Protein AF-A0A9D5NJB7-F1 (afdb_monomer)

pLDDT: mean 75.11, std 15.55, range [33.41, 96.19]

Nearest PDB structures (foldseek):
  1hl6-assembly2_D  TM=5.580E-01  e=8.648E-03  Drosophila melanogaster

Radius of gyration: 29.45 Å; Cα contacts (8 Å, |Δi|>4): 270; chains: 1; bounding box: 87×36×85 Å

Solvent-accessible surface area (backbone atoms only — not comparable to full-atom values): 13950 Å² total; per-residue (Å²): 122,65,67,64,52,55,52,50,55,48,52,54,50,54,51,51,53,50,51,52,50,52,50,52,53,57,71,69,19,54,32,32,41,38,37,40,34,27,58,68,62,58,85,87,42,92,65,42,39,54,78,18,36,38,39,37,44,38,51,55,58,39,87,84,62,60,52,58,49,37,35,50,56,75,40,79,58,69,89,88,48,72,64,59,55,51,50,52,53,46,54,50,59,78,41,41,69,59,51,51,50,53,29,70,67,66,42,73,75,54,60,77,72,49,80,61,91,76,41,64,43,34,40,42,37,39,34,55,60,90,47,74,45,56,36,67,22,55,35,82,90,38,32,66,60,44,49,54,58,51,49,51,54,50,48,54,52,52,56,59,61,67,53,48,76,64,52,53,52,49,52,50,50,44,48,68,71,66,46,80,74,71,61,59,69,59,52,41,52,52,49,36,48,54,44,25,75,74,70,75,43,81,73,72,71,49,80,98,82,53,47,70,66,60,40,44,53,33,46,50,52,24,66,73,70,71,44,97,44,52,68,57,64,73,44,77,78,72,72,89,81,81,85,133

Structure (mmCIF, N/CA/C/O backbone):
data_AF-A0A9D5NJB7-F1
#
_entry.id   AF-A0A9D5NJB7-F1
#
loop_
_atom_site.group_PDB
_atom_site.id
_atom_site.type_symbol
_atom_site.label_atom_id
_atom_site.label_alt_id
_atom_site.label_comp_id
_atom_site.label_asym_id
_atom_site.label_entity_id
_atom_site.label_seq_id
_atom_site.pdbx_PDB_ins_code
_atom_site.Cartn_x
_atom_site.Cartn_y
_atom_site.Cartn_z
_atom_site.occupancy
_atom_site.B_iso_or_equiv
_atom_site.auth_seq_id
_atom_site.auth_comp_id
_atom_site.auth_asym_id
_atom_site.auth_atom_id
_atom_site.pdbx_PDB_model_num
ATOM 1 N N . MET A 1 1 ? 42.913 -8.878 -8.814 1.00 54.06 1 MET A N 1
ATOM 2 C CA . MET A 1 1 ? 42.096 -10.021 -9.288 1.00 54.06 1 MET A CA 1
ATOM 3 C C . MET A 1 1 ? 41.341 -10.752 -8.169 1.00 54.06 1 MET A C 1
ATOM 5 O O . MET A 1 1 ? 40.260 -11.241 -8.449 1.00 54.06 1 MET A O 1
ATOM 9 N N . ASN A 1 2 ? 41.835 -10.807 -6.918 1.00 59.09 2 ASN A N 1
ATOM 10 C CA . ASN A 1 2 ? 41.098 -11.434 -5.800 1.00 59.09 2 ASN A CA 1
ATOM 11 C C . ASN A 1 2 ? 40.039 -10.527 -5.145 1.00 59.09 2 ASN A C 1
ATOM 13 O O . ASN A 1 2 ? 38.966 -11.007 -4.808 1.00 59.09 2 ASN A O 1
ATOM 17 N N . GLU A 1 3 ? 40.303 -9.230 -4.986 1.00 54.66 3 GLU A N 1
ATOM 18 C CA . GLU A 1 3 ? 39.381 -8.322 -4.276 1.00 54.66 3 GLU A CA 1
ATOM 19 C C . GLU A 1 3 ? 38.069 -8.085 -5.032 1.00 54.66 3 GLU A C 1
ATOM 21 O O . GLU A 1 3 ? 36.996 -8.070 -4.438 1.00 54.66 3 GLU A O 1
ATOM 26 N N . GLU A 1 4 ? 38.145 -7.976 -6.357 1.00 50.88 4 GLU A N 1
ATOM 27 C CA . GLU A 1 4 ? 36.987 -7.772 -7.231 1.00 50.88 4 GLU A CA 1
ATOM 28 C C . GLU A 1 4 ? 36.062 -8.998 -7.241 1.00 50.88 4 GLU A C 1
ATOM 30 O O . GLU A 1 4 ? 34.842 -8.869 -7.195 1.00 50.88 4 GLU A O 1
ATOM 35 N N . LYS A 1 5 ? 36.650 -10.201 -7.195 1.00 57.06 5 LYS A N 1
ATOM 36 C CA . LYS A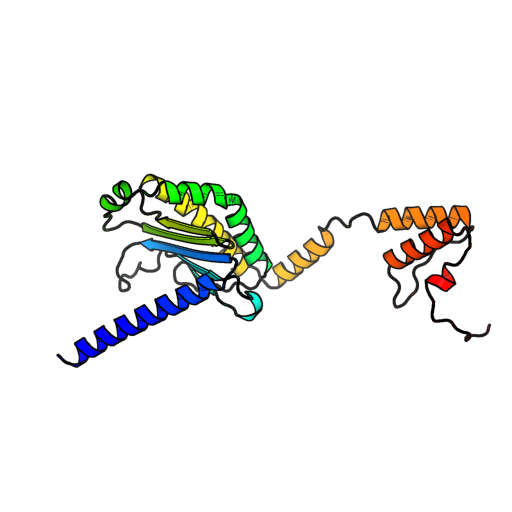 1 5 ? 35.919 -11.470 -7.137 1.00 57.06 5 LYS A CA 1
ATOM 37 C C . LYS A 1 5 ? 35.220 -11.666 -5.787 1.00 57.06 5 LYS A C 1
ATOM 39 O O . LYS A 1 5 ? 34.036 -11.982 -5.757 1.00 57.06 5 LYS A O 1
ATOM 44 N N . VAL A 1 6 ? 35.914 -11.367 -4.684 1.00 62.62 6 VAL A N 1
ATOM 45 C CA . VAL A 1 6 ? 35.343 -11.379 -3.321 1.00 62.62 6 VAL A CA 1
ATOM 46 C C . VAL A 1 6 ? 34.207 -10.357 -3.181 1.00 62.62 6 VAL A C 1
ATOM 48 O O . VAL A 1 6 ? 33.210 -10.606 -2.504 1.00 62.62 6 VAL A O 1
ATOM 51 N N . TYR A 1 7 ? 34.328 -9.201 -3.833 1.00 59.66 7 TYR A N 1
ATOM 52 C CA . TYR A 1 7 ? 33.308 -8.158 -3.804 1.00 59.66 7 TYR A CA 1
ATOM 53 C C . TYR A 1 7 ? 32.045 -8.528 -4.605 1.00 59.66 7 TYR A C 1
ATOM 55 O O . TYR A 1 7 ? 30.934 -8.230 -4.160 1.00 59.66 7 TYR A O 1
ATOM 63 N N . ILE A 1 8 ? 32.196 -9.213 -5.746 1.00 64.75 8 ILE A N 1
ATOM 64 C CA . ILE A 1 8 ? 31.075 -9.751 -6.535 1.00 64.75 8 ILE A CA 1
ATOM 65 C C . ILE A 1 8 ? 30.337 -10.844 -5.749 1.00 64.75 8 ILE A C 1
ATOM 67 O O . ILE A 1 8 ? 29.123 -10.744 -5.583 1.00 64.75 8 ILE A O 1
ATOM 71 N N . GLU A 1 9 ? 31.061 -11.811 -5.177 1.00 71.12 9 GLU A N 1
ATOM 72 C CA . GLU A 1 9 ? 30.476 -12.898 -4.374 1.00 71.12 9 GLU A CA 1
ATOM 73 C C . GLU A 1 9 ? 29.708 -12.363 -3.152 1.00 71.12 9 GLU A C 1
ATOM 75 O O . GLU A 1 9 ? 28.625 -12.849 -2.820 1.00 71.12 9 GLU A O 1
ATOM 80 N N . LYS A 1 10 ? 30.215 -11.303 -2.508 1.00 71.88 10 LYS A N 1
ATOM 81 C CA . LYS A 1 10 ? 29.521 -10.645 -1.394 1.00 71.88 10 LYS A CA 1
ATOM 82 C C . LYS A 1 10 ? 28.222 -9.960 -1.829 1.00 71.88 10 LYS A C 1
ATOM 84 O O . LYS A 1 10 ? 27.214 -10.098 -1.141 1.00 71.88 10 LYS A O 1
ATOM 89 N N . ARG A 1 11 ? 28.219 -9.245 -2.962 1.00 65.06 11 ARG A N 1
ATOM 90 C CA . ARG A 1 11 ? 26.995 -8.621 -3.501 1.00 65.06 11 ARG A CA 1
ATOM 91 C C . ARG A 1 11 ? 25.935 -9.657 -3.858 1.00 65.06 11 ARG A C 1
ATOM 93 O O . ARG A 1 11 ? 24.765 -9.435 -3.563 1.00 65.06 11 ARG A O 1
ATOM 100 N N . GLU A 1 12 ? 26.333 -10.763 -4.481 1.00 68.12 12 GLU A N 1
ATOM 101 C CA . GLU A 1 12 ? 25.413 -11.856 -4.811 1.00 68.12 12 GLU A CA 1
ATOM 102 C C . GLU A 1 12 ? 24.829 -12.497 -3.550 1.00 68.12 12 GLU A C 1
ATOM 104 O O . GLU A 1 12 ? 23.619 -12.702 -3.470 1.00 68.12 12 GLU A O 1
ATOM 109 N N . TYR A 1 13 ? 25.655 -12.738 -2.529 1.00 72.44 13 TYR A N 1
ATOM 110 C CA . TYR A 1 13 ? 25.197 -13.260 -1.243 1.00 72.44 13 TYR A CA 1
ATOM 111 C C . TYR A 1 13 ? 24.202 -12.320 -0.545 1.00 72.44 13 TYR A C 1
ATOM 113 O O . TYR A 1 13 ? 23.138 -12.761 -0.105 1.00 72.44 13 TYR A O 1
ATOM 121 N N . ASP A 1 14 ? 24.516 -11.023 -0.465 1.00 73.00 14 ASP A N 1
ATOM 122 C CA . ASP A 1 14 ? 23.639 -10.025 0.156 1.00 73.00 14 ASP A CA 1
ATOM 123 C C . ASP A 1 14 ? 22.305 -9.903 -0.605 1.00 73.00 14 ASP A C 1
ATOM 125 O O . ASP A 1 14 ? 21.243 -9.807 0.014 1.00 73.00 14 ASP A O 1
ATOM 129 N N . PHE A 1 15 ? 22.342 -9.994 -1.938 1.00 69.88 15 PHE A N 1
ATOM 130 C CA . PHE A 1 15 ? 21.153 -10.007 -2.789 1.00 69.88 15 PHE A CA 1
ATOM 131 C C . PHE A 1 15 ? 20.269 -11.238 -2.547 1.00 69.88 15 PHE A C 1
ATOM 133 O O . PHE A 1 15 ? 19.060 -11.098 -2.357 1.00 69.88 15 PHE A O 1
ATOM 140 N N . LEU A 1 16 ? 20.856 -12.439 -2.501 1.00 67.44 16 LEU A N 1
ATOM 141 C CA . LEU A 1 16 ? 20.126 -13.680 -2.219 1.00 67.44 16 LEU A CA 1
ATOM 142 C C . LEU A 1 16 ? 19.502 -13.655 -0.821 1.00 67.44 16 LEU A C 1
ATOM 144 O O . LEU A 1 16 ? 18.328 -13.975 -0.653 1.00 67.44 16 LEU A O 1
ATOM 148 N N . LYS A 1 17 ? 20.251 -13.184 0.179 1.00 71.94 17 LYS A N 1
ATOM 149 C CA . LYS A 1 17 ? 19.757 -13.033 1.551 1.00 71.94 17 LYS A CA 1
ATOM 150 C C . LYS A 1 17 ? 18.594 -12.043 1.641 1.00 71.94 17 LYS A C 1
ATOM 152 O O . LYS A 1 17 ? 17.664 -12.250 2.422 1.00 71.94 17 LYS A O 1
ATOM 157 N N . GLN A 1 18 ? 18.638 -10.967 0.859 1.00 70.56 18 GLN A N 1
ATOM 158 C CA . GLN A 1 18 ? 17.545 -10.005 0.780 1.00 70.56 18 GLN A CA 1
ATOM 159 C C . GLN A 1 18 ? 16.303 -10.616 0.121 1.00 70.56 18 GLN A C 1
ATOM 161 O O . GLN A 1 18 ? 15.204 -10.437 0.646 1.00 70.56 18 GLN A O 1
ATOM 166 N N . GLN A 1 19 ? 16.466 -11.391 -0.957 1.00 70.44 19 GLN A N 1
ATOM 167 C CA . GLN A 1 19 ? 15.355 -12.126 -1.570 1.00 70.44 19 GLN A CA 1
ATOM 168 C C . GLN A 1 19 ? 14.717 -13.128 -0.609 1.00 70.44 19 GLN A C 1
ATOM 170 O O . GLN A 1 19 ? 13.491 -13.172 -0.511 1.00 70.44 19 GLN A O 1
ATOM 175 N N . ASP A 1 20 ? 15.526 -13.891 0.128 1.00 70.62 20 ASP A N 1
ATOM 176 C CA . ASP A 1 20 ? 15.027 -14.834 1.128 1.00 70.62 20 ASP A CA 1
ATOM 177 C C . ASP A 1 20 ? 14.206 -14.107 2.195 1.00 70.62 20 ASP A C 1
ATOM 179 O O . ASP A 1 20 ? 13.086 -14.512 2.509 1.00 70.62 20 ASP A O 1
ATOM 183 N N . ASN A 1 21 ? 14.721 -12.997 2.729 1.00 75.44 21 ASN A N 1
ATOM 184 C CA . ASN A 1 21 ? 14.017 -12.216 3.743 1.00 75.44 21 ASN A CA 1
ATOM 185 C C . ASN A 1 21 ? 12.685 -11.662 3.212 1.00 75.44 21 ASN A C 1
ATOM 187 O O . ASN A 1 21 ? 11.647 -11.811 3.857 1.00 75.44 21 ASN A O 1
ATOM 191 N N . ASP A 1 22 ? 12.687 -11.102 2.004 1.00 72.31 22 ASP A N 1
ATOM 192 C CA . ASP A 1 22 ? 11.477 -10.616 1.342 1.00 72.31 22 ASP A CA 1
ATOM 193 C C . ASP A 1 22 ? 10.459 -11.739 1.116 1.00 72.31 22 ASP A C 1
ATOM 195 O O . ASP A 1 22 ? 9.264 -11.544 1.349 1.00 72.31 22 ASP A O 1
ATOM 199 N N . PHE A 1 23 ? 10.918 -12.931 0.728 1.00 74.00 23 PHE A N 1
ATOM 200 C CA . PHE A 1 23 ? 10.075 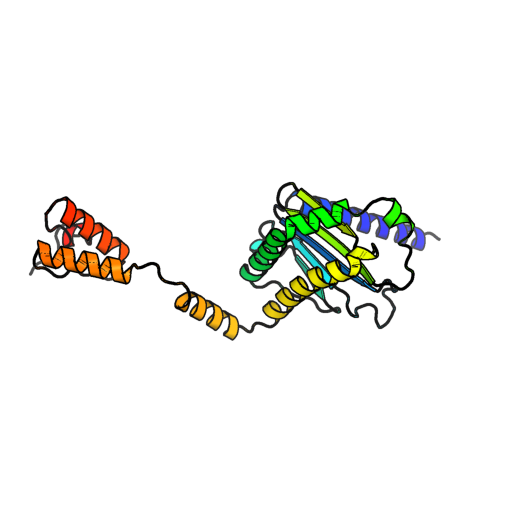-14.113 0.586 1.00 74.00 23 PHE A CA 1
ATOM 201 C C . PHE A 1 23 ? 9.456 -14.529 1.925 1.00 74.00 23 PHE A C 1
ATOM 203 O O . PHE A 1 23 ? 8.249 -14.777 1.995 1.00 74.00 23 PHE A O 1
ATOM 210 N N . TYR A 1 24 ? 10.235 -14.557 3.010 1.00 77.12 24 TYR A N 1
ATOM 211 C CA . TYR A 1 24 ? 9.724 -14.865 4.349 1.00 77.12 24 TYR A CA 1
ATOM 212 C C . TYR A 1 24 ? 8.702 -13.833 4.832 1.00 77.12 24 TYR A C 1
ATOM 214 O O . TYR A 1 24 ? 7.645 -14.219 5.345 1.00 77.12 24 TYR A O 1
ATOM 222 N N . LYS A 1 25 ? 8.972 -12.536 4.642 1.00 79.00 25 LYS A N 1
ATOM 223 C CA . LYS A 1 25 ? 8.039 -11.451 4.982 1.00 79.00 25 LYS A CA 1
ATOM 224 C C . LYS A 1 25 ? 6.740 -11.582 4.198 1.00 79.00 25 LYS A C 1
ATOM 226 O O . LYS A 1 25 ? 5.659 -11.589 4.789 1.00 79.00 25 LYS A O 1
ATOM 231 N N . LEU A 1 26 ? 6.844 -11.786 2.884 1.00 79.69 26 LEU A N 1
ATOM 232 C CA . LEU A 1 26 ? 5.690 -11.979 2.017 1.00 79.69 26 LEU A CA 1
ATOM 233 C C . LEU A 1 26 ? 4.900 -13.224 2.425 1.00 79.69 26 LEU A C 1
ATOM 235 O O . LEU A 1 26 ? 3.679 -13.171 2.480 1.00 79.69 26 LEU A O 1
ATOM 239 N N . LYS A 1 27 ? 5.556 -14.336 2.775 1.00 80.31 27 LYS A N 1
ATOM 240 C CA . LYS A 1 27 ? 4.891 -15.577 3.202 1.00 80.31 27 LYS A CA 1
ATOM 241 C C . LYS A 1 27 ? 4.078 -15.394 4.486 1.00 80.31 27 LYS A C 1
ATOM 243 O O . LYS A 1 27 ? 2.977 -15.933 4.563 1.00 80.31 27 LYS A O 1
ATOM 248 N N . ARG A 1 28 ? 4.585 -14.629 5.454 1.00 81.25 28 ARG A N 1
ATOM 249 C CA . ARG A 1 28 ? 3.947 -14.427 6.769 1.00 81.25 28 ARG A CA 1
ATOM 250 C C . ARG A 1 28 ? 2.855 -13.363 6.786 1.00 81.25 28 ARG A C 1
ATOM 252 O O . ARG A 1 28 ? 1.981 -13.434 7.640 1.00 81.25 28 ARG A O 1
ATOM 259 N N . ALA A 1 29 ? 2.918 -12.375 5.899 1.00 83.88 29 ALA A N 1
ATOM 260 C CA . ALA A 1 29 ? 1.941 -11.295 5.880 1.00 83.88 29 ALA A CA 1
ATOM 261 C C . ALA A 1 29 ? 0.598 -11.760 5.290 1.00 83.88 29 ALA A C 1
ATOM 263 O O . ALA A 1 29 ? 0.578 -12.396 4.236 1.00 83.88 29 ALA A O 1
ATOM 264 N N . ASP A 1 30 ? -0.517 -11.403 5.928 1.00 85.44 30 ASP A N 1
ATOM 265 C CA . ASP A 1 30 ? -1.864 -11.596 5.363 1.00 85.44 30 ASP A CA 1
ATOM 266 C C . ASP A 1 30 ? -2.185 -10.554 4.288 1.00 85.44 30 ASP A C 1
ATOM 268 O O . ASP A 1 30 ? -3.014 -10.773 3.410 1.00 85.44 30 ASP A O 1
ATOM 272 N N . PHE A 1 31 ? -1.520 -9.407 4.342 1.00 89.75 31 PHE A N 1
ATOM 273 C CA . PHE A 1 31 ? -1.569 -8.378 3.325 1.00 89.75 31 PHE A CA 1
ATOM 274 C C . PHE A 1 31 ? -0.168 -7.807 3.119 1.00 89.75 31 PHE A C 1
ATOM 276 O O . PHE A 1 31 ? 0.535 -7.498 4.080 1.00 89.75 31 PHE A O 1
ATOM 283 N N . ALA A 1 32 ? 0.243 -7.649 1.869 1.00 91.94 32 ALA A N 1
ATOM 284 C CA . ALA A 1 32 ? 1.481 -6.962 1.540 1.00 91.94 32 ALA A CA 1
ATOM 285 C C . ALA A 1 32 ? 1.315 -6.175 0.250 1.00 91.94 32 ALA A C 1
ATOM 287 O O . ALA A 1 32 ? 0.600 -6.599 -0.658 1.00 91.94 32 ALA A O 1
ATOM 288 N N . ILE A 1 33 ? 2.017 -5.058 0.159 1.00 93.50 33 ILE A 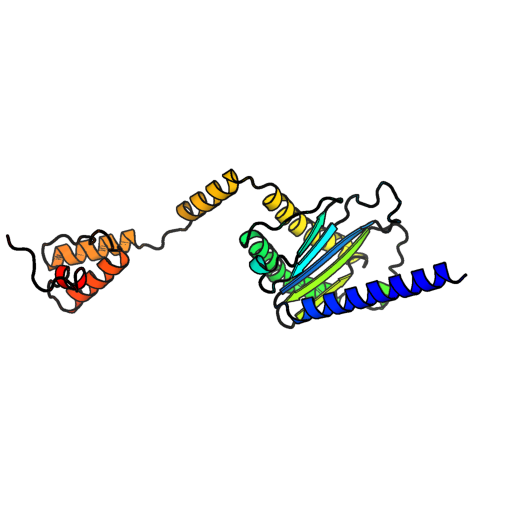N 1
ATOM 289 C CA . ILE A 1 33 ? 2.120 -4.283 -1.066 1.00 93.50 33 ILE A CA 1
ATOM 290 C C . ILE A 1 33 ? 3.573 -3.883 -1.278 1.00 93.50 33 ILE A C 1
ATOM 292 O O . ILE A 1 33 ? 4.227 -3.364 -0.376 1.00 93.50 33 ILE A O 1
ATOM 296 N N . LYS A 1 34 ? 4.076 -4.152 -2.480 1.00 94.56 34 LYS A N 1
ATOM 297 C CA . LYS A 1 34 ? 5.370 -3.685 -2.965 1.00 94.56 34 LYS A CA 1
ATOM 298 C C . LYS A 1 34 ? 5.129 -2.952 -4.275 1.00 94.56 34 LYS A C 1
ATOM 300 O O . LYS A 1 34 ? 4.641 -3.538 -5.237 1.00 94.56 34 LYS A O 1
ATOM 305 N N . ILE A 1 35 ? 5.445 -1.669 -4.304 1.00 95.69 35 ILE A N 1
ATOM 306 C CA . ILE A 1 35 ? 5.350 -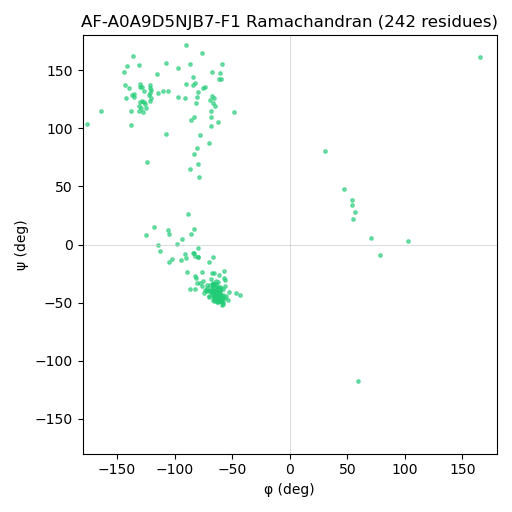0.814 -5.480 1.00 95.69 35 ILE A CA 1
ATOM 307 C C . ILE A 1 35 ? 6.726 -0.246 -5.761 1.00 95.69 35 ILE A C 1
ATOM 309 O O . ILE A 1 35 ? 7.402 0.277 -4.874 1.00 95.69 35 ILE A O 1
ATOM 313 N N . TYR A 1 36 ? 7.093 -0.284 -7.028 1.00 93.94 36 TYR A N 1
ATOM 314 C CA . TYR A 1 36 ? 8.226 0.440 -7.553 1.00 93.94 36 TYR A CA 1
ATOM 315 C C . TYR A 1 36 ? 7.805 1.211 -8.801 1.00 93.94 36 TYR A C 1
ATOM 317 O O . TYR A 1 36 ? 7.119 0.679 -9.674 1.00 93.94 36 TYR A O 1
ATOM 325 N N . SER A 1 37 ? 8.229 2.464 -8.889 1.00 92.69 37 SER A N 1
ATOM 326 C CA . SER A 1 37 ? 8.057 3.314 -10.060 1.00 92.69 37 SER A CA 1
ATOM 327 C C . SER A 1 37 ? 9.294 4.186 -10.226 1.00 92.69 37 SER A C 1
ATOM 329 O O . SER A 1 37 ? 9.799 4.711 -9.239 1.00 92.69 37 SER A O 1
ATOM 331 N N . GLY A 1 38 ? 9.805 4.362 -11.439 1.00 90.06 38 GLY A N 1
ATOM 332 C CA . GLY A 1 38 ? 10.914 5.290 -11.668 1.00 90.06 38 GLY A CA 1
ATOM 333 C C . GLY A 1 38 ? 11.604 5.107 -13.010 1.00 90.06 38 GLY A C 1
ATOM 334 O O . GLY A 1 38 ? 11.485 4.064 -13.652 1.00 90.06 38 GLY A O 1
ATOM 335 N N . ALA A 1 39 ? 12.340 6.131 -13.436 1.00 85.94 39 ALA A N 1
ATOM 336 C CA . ALA A 1 39 ? 13.131 6.075 -14.661 1.00 85.94 39 ALA A CA 1
ATOM 337 C C . ALA A 1 39 ? 14.206 4.974 -14.590 1.00 85.94 39 ALA A C 1
ATOM 339 O O . ALA A 1 39 ? 14.832 4.754 -13.548 1.00 85.94 39 ALA A O 1
ATOM 340 N N . VAL A 1 40 ? 14.448 4.284 -15.703 1.00 82.88 40 VAL A N 1
ATOM 341 C CA . VAL A 1 40 ? 15.533 3.298 -15.815 1.00 82.88 40 VAL A CA 1
ATOM 342 C C . VAL A 1 40 ? 16.839 4.031 -16.135 1.00 82.88 40 VAL A C 1
ATOM 344 O O . VAL A 1 40 ? 17.271 4.091 -17.280 1.00 82.88 40 VAL A O 1
ATOM 347 N N . ILE A 1 41 ? 17.439 4.647 -15.116 1.00 83.25 41 ILE A N 1
ATOM 348 C CA . ILE A 1 41 ? 18.708 5.385 -15.211 1.00 83.25 41 ILE A CA 1
ATOM 349 C C . ILE A 1 41 ? 19.675 4.953 -14.098 1.00 83.25 41 ILE A C 1
ATOM 351 O O . ILE A 1 41 ? 19.215 4.493 -13.048 1.00 83.25 41 ILE A O 1
ATOM 355 N N . PRO A 1 42 ? 21.003 5.084 -14.291 1.00 81.88 42 PRO A N 1
ATOM 356 C CA . PRO A 1 42 ? 21.987 4.673 -13.293 1.00 81.88 42 PRO A CA 1
ATOM 357 C C . PRO A 1 42 ? 21.838 5.425 -11.956 1.00 81.88 42 P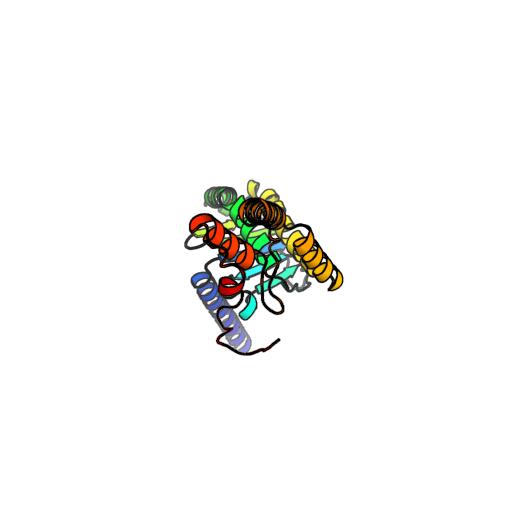RO A C 1
ATOM 359 O O . PRO A 1 42 ? 21.540 6.622 -11.976 1.00 81.88 42 PRO A O 1
ATOM 362 N N . PRO A 1 43 ? 22.139 4.790 -10.803 1.00 83.25 43 PRO A N 1
ATOM 363 C CA . PRO A 1 43 ? 22.110 5.434 -9.480 1.00 83.25 43 PRO A CA 1
ATOM 364 C C . PRO A 1 43 ? 22.996 6.675 -9.342 1.00 83.25 43 PRO A C 1
ATOM 366 O O . PRO A 1 43 ? 22.766 7.511 -8.477 1.00 83.25 43 PRO A O 1
ATOM 369 N N . THR A 1 44 ? 24.018 6.794 -10.189 1.00 86.81 44 THR A N 1
ATOM 370 C CA . THR A 1 44 ? 24.936 7.937 -10.228 1.00 86.81 44 THR A CA 1
ATOM 371 C C . THR A 1 44 ? 24.367 9.148 -10.969 1.00 86.81 44 THR A C 1
ATOM 373 O O . THR A 1 44 ? 24.960 10.224 -10.914 1.00 86.81 44 THR A O 1
ATOM 376 N N . HIS A 1 45 ? 23.245 9.003 -11.680 1.00 85.69 45 HIS A N 1
ATOM 377 C CA . HIS A 1 45 ? 22.651 10.091 -12.447 1.00 85.69 45 HIS A CA 1
ATOM 378 C C . HIS A 1 45 ? 21.987 11.123 -11.507 1.00 85.69 45 HIS A C 1
ATOM 380 O O . HIS A 1 45 ? 21.233 10.719 -10.621 1.00 85.69 45 HIS A O 1
ATOM 386 N N . PRO A 1 46 ? 22.168 12.448 -11.700 1.00 86.75 46 PRO A N 1
ATOM 387 C CA . PRO A 1 46 ? 21.607 13.473 -10.805 1.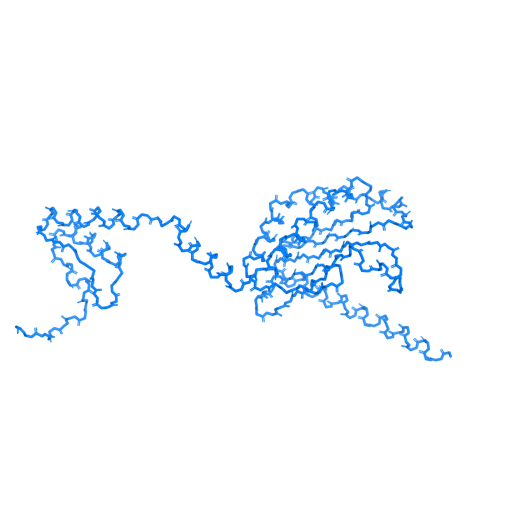00 86.75 46 PRO A CA 1
ATOM 388 C C . PRO A 1 46 ? 20.085 13.387 -10.632 1.00 86.75 46 PRO A C 1
ATOM 390 O O . PRO A 1 46 ? 19.554 13.614 -9.551 1.00 86.75 46 PRO A O 1
ATOM 393 N N . SER A 1 47 ? 19.381 13.010 -11.698 1.00 85.56 47 SER A N 1
ATOM 394 C CA . SER A 1 47 ? 17.924 12.828 -11.707 1.00 85.56 47 SER A CA 1
ATOM 395 C C . SER A 1 47 ? 17.467 11.441 -11.247 1.00 85.56 47 SER A C 1
ATOM 397 O O . SER A 1 47 ? 16.297 11.120 -11.422 1.00 85.56 47 SER A O 1
ATOM 399 N N . TYR A 1 48 ? 18.352 10.592 -10.709 1.00 84.44 48 TYR A N 1
ATOM 400 C CA . TYR A 1 48 ? 18.022 9.204 -10.357 1.00 84.44 48 TYR A CA 1
ATOM 401 C C . TYR A 1 48 ? 16.790 9.096 -9.456 1.00 84.44 48 TYR A C 1
ATOM 403 O O . TYR A 1 48 ? 15.953 8.218 -9.669 1.00 84.44 48 TYR A O 1
ATOM 411 N N . ASN A 1 49 ? 16.668 9.999 -8.482 1.00 85.00 49 ASN A N 1
ATOM 412 C CA . ASN A 1 49 ? 15.566 10.012 -7.523 1.00 85.00 49 ASN A CA 1
ATOM 413 C C . ASN A 1 49 ? 14.310 10.730 -8.032 1.00 85.00 49 ASN A C 1
ATOM 415 O O . ASN A 1 49 ? 13.289 10.666 -7.358 1.00 85.00 49 ASN A O 1
ATOM 419 N N . ASN A 1 50 ? 14.355 11.395 -9.188 1.00 84.44 50 ASN A N 1
ATOM 420 C CA . ASN A 1 50 ? 13.216 12.158 -9.692 1.00 84.44 50 ASN A CA 1
ATOM 421 C C . ASN A 1 50 ? 12.070 11.214 -10.069 1.00 84.44 50 ASN A C 1
ATOM 423 O O . ASN A 1 50 ? 12.278 10.250 -10.810 1.00 84.44 50 ASN A O 1
ATOM 427 N N . ASP A 1 51 ? 10.875 11.496 -9.545 1.00 83.31 51 ASP A N 1
ATOM 428 C CA . ASP A 1 51 ? 9.649 10.717 -9.757 1.00 83.31 51 ASP A CA 1
ATOM 429 C C . ASP A 1 51 ? 9.787 9.230 -9.396 1.00 83.31 51 ASP A C 1
ATOM 431 O O . ASP A 1 51 ? 9.037 8.374 -9.887 1.00 83.31 51 ASP A O 1
ATOM 435 N N . ARG A 1 52 ? 10.771 8.905 -8.546 1.00 91.00 52 ARG A N 1
ATOM 436 C CA . ARG A 1 52 ? 11.048 7.543 -8.105 1.00 91.00 52 ARG A CA 1
ATOM 437 C C . ARG A 1 52 ? 10.261 7.247 -6.840 1.00 91.00 52 ARG A C 1
ATOM 439 O O . ARG A 1 52 ? 10.374 7.938 -5.832 1.00 91.00 52 ARG A O 1
ATOM 446 N N . ILE A 1 53 ? 9.503 6.165 -6.888 1.00 94.00 53 ILE A N 1
ATOM 447 C CA . ILE A 1 53 ? 8.656 5.683 -5.807 1.00 94.00 53 ILE A CA 1
ATOM 448 C C . ILE A 1 53 ? 9.090 4.260 -5.483 1.00 94.00 53 ILE A C 1
ATOM 450 O O . ILE A 1 53 ? 9.162 3.405 -6.365 1.00 94.00 53 ILE A O 1
ATOM 454 N N . LYS A 1 54 ? 9.349 4.001 -4.207 1.00 94.94 54 LYS A N 1
ATOM 455 C CA . LYS A 1 54 ? 9.523 2.671 -3.638 1.00 94.94 54 LYS A CA 1
ATOM 456 C C . LYS A 1 54 ? 8.651 2.587 -2.390 1.00 94.94 54 LYS A C 1
ATOM 458 O O . LYS A 1 54 ? 8.883 3.314 -1.434 1.00 94.94 54 LYS A O 1
ATOM 463 N N . ILE A 1 55 ? 7.640 1.728 -2.405 1.00 94.00 55 ILE A N 1
ATOM 464 C CA . ILE A 1 55 ? 6.730 1.508 -1.276 1.00 94.00 55 ILE A CA 1
ATOM 465 C C . ILE A 1 55 ? 6.719 0.015 -0.990 1.00 94.00 55 ILE A C 1
ATOM 467 O O . ILE A 1 55 ? 6.376 -0.774 -1.862 1.00 94.00 55 ILE A O 1
ATOM 471 N N . GLU A 1 56 ? 7.060 -0.376 0.225 1.00 92.50 56 GLU A N 1
ATOM 472 C CA . GLU A 1 56 ? 6.981 -1.750 0.708 1.00 92.50 56 GLU A CA 1
ATOM 473 C C . GLU A 1 56 ? 6.263 -1.715 2.054 1.00 92.50 56 GLU A C 1
ATOM 475 O O . GLU A 1 56 ? 6.714 -1.049 2.979 1.00 92.50 56 GLU A O 1
ATOM 480 N N . ILE A 1 57 ? 5.118 -2.382 2.160 1.00 89.62 57 ILE A N 1
ATOM 481 C CA . ILE A 1 57 ? 4.292 -2.409 3.370 1.00 89.62 57 ILE A CA 1
ATOM 482 C C . ILE A 1 57 ? 3.860 -3.853 3.604 1.00 89.62 57 ILE A C 1
ATOM 484 O O . ILE A 1 57 ? 3.262 -4.476 2.724 1.00 89.62 57 ILE A O 1
ATOM 488 N N . PHE A 1 58 ? 4.112 -4.368 4.806 1.00 86.31 58 PHE A N 1
ATOM 489 C CA . PHE A 1 58 ? 3.727 -5.718 5.212 1.00 86.31 58 PHE A CA 1
ATOM 490 C C . PHE A 1 58 ? 2.806 -5.657 6.435 1.00 86.31 58 PHE A C 1
ATOM 492 O O . PHE A 1 58 ? 3.078 -4.955 7.403 1.00 86.31 58 PHE A O 1
ATOM 499 N N . SER A 1 59 ? 1.697 -6.400 6.416 1.00 78.75 59 SER A N 1
ATOM 500 C CA . SER A 1 59 ? 0.667 -6.323 7.462 1.00 78.75 59 SER A CA 1
ATOM 501 C C . SER A 1 59 ? 0.980 -7.092 8.741 1.00 78.75 59 SER A C 1
ATOM 503 O O . SER A 1 59 ? 0.144 -7.105 9.644 1.00 78.75 59 SER A O 1
ATOM 505 N N . PHE A 1 60 ? 2.104 -7.806 8.809 1.00 68.31 60 PHE A N 1
ATOM 506 C CA . PHE A 1 60 ? 2.430 -8.631 9.968 1.00 68.31 60 PHE A CA 1
ATOM 507 C C . PHE A 1 60 ? 2.714 -7.717 11.165 1.00 68.31 60 PHE A C 1
ATOM 509 O O . PHE A 1 60 ? 3.767 -7.093 11.224 1.00 68.31 60 PHE A O 1
ATOM 516 N N . ASP A 1 61 ? 1.736 -7.594 12.068 1.00 58.41 61 ASP A N 1
ATOM 517 C CA . ASP A 1 61 ? 1.797 -6.745 13.266 1.00 58.41 61 ASP A CA 1
ATOM 518 C C . ASP A 1 61 ? 2.315 -5.319 12.947 1.00 58.41 61 ASP A C 1
ATOM 520 O O . ASP A 1 61 ? 3.213 -4.793 13.603 1.00 58.41 61 ASP A O 1
ATOM 524 N N . PHE A 1 62 ? 1.747 -4.706 11.896 1.00 60.31 62 PHE A N 1
ATOM 525 C CA . PHE A 1 62 ? 2.213 -3.467 11.248 1.00 60.31 62 PHE A CA 1
ATOM 526 C C . PHE A 1 62 ? 2.652 -2.353 12.222 1.00 60.31 62 PHE A C 1
ATOM 528 O O . PHE A 1 62 ? 3.711 -1.756 12.038 1.00 60.31 62 PHE A O 1
ATOM 535 N N . ILE A 1 63 ? 1.882 -2.114 13.293 1.00 54.28 63 ILE A N 1
ATOM 536 C CA . ILE A 1 63 ? 2.195 -1.097 14.315 1.00 54.28 63 ILE A CA 1
ATOM 537 C C . ILE A 1 63 ? 3.381 -1.514 15.196 1.00 54.28 63 ILE A C 1
ATOM 539 O O . ILE A 1 63 ? 4.191 -0.674 15.574 1.00 54.28 63 ILE A O 1
ATOM 543 N N . LYS A 1 64 ? 3.483 -2.796 15.557 1.00 57.53 64 LYS A N 1
ATOM 544 C CA . LYS A 1 64 ? 4.495 -3.280 16.507 1.00 57.53 64 LYS A CA 1
ATOM 545 C C . LYS A 1 64 ? 5.857 -3.485 15.867 1.00 57.53 64 LYS A C 1
ATOM 547 O O . LYS A 1 64 ? 6.865 -3.338 16.549 1.00 57.53 64 LYS A O 1
ATOM 552 N N . LEU A 1 65 ? 5.883 -3.874 14.595 1.00 61.00 65 LEU A N 1
ATOM 553 C CA . LEU A 1 65 ? 7.115 -4.291 13.932 1.00 61.00 65 LEU A CA 1
ATOM 554 C C . LEU A 1 65 ? 7.664 -3.241 12.968 1.00 61.00 65 LEU A C 1
ATOM 556 O O . LEU A 1 65 ? 8.829 -3.339 12.601 1.00 61.00 65 LEU A O 1
ATOM 560 N N . GLY A 1 66 ? 6.870 -2.228 12.590 1.00 65.69 66 GLY A N 1
ATOM 561 C CA . GLY A 1 66 ? 7.342 -1.146 11.720 1.00 65.69 66 GLY A CA 1
ATOM 562 C C . GLY A 1 66 ? 7.890 -1.655 10.384 1.00 65.69 66 GLY A C 1
ATOM 563 O O . GLY A 1 66 ? 8.779 -1.043 9.804 1.00 65.69 66 GLY A O 1
ATOM 564 N N . GLU A 1 67 ? 7.394 -2.803 9.917 1.00 75.38 67 GLU A N 1
ATOM 565 C CA . GLU A 1 67 ? 7.887 -3.501 8.729 1.00 75.38 67 GLU A CA 1
ATOM 566 C C . GLU A 1 67 ? 7.317 -2.851 7.462 1.00 75.38 67 GLU A C 1
ATOM 568 O O . GLU A 1 67 ? 6.460 -3.398 6.759 1.00 75.38 67 GLU A O 1
ATOM 573 N N . TYR A 1 68 ? 7.788 -1.637 7.192 1.00 85.00 68 TYR A N 1
ATOM 574 C CA . TYR A 1 68 ? 7.560 -0.906 5.959 1.00 85.00 68 TYR A CA 1
ATOM 575 C C . TYR A 1 68 ? 8.825 -0.151 5.534 1.00 85.00 68 TYR A C 1
ATOM 577 O O . TYR A 1 68 ? 9.666 0.217 6.349 1.00 85.00 68 TYR A O 1
ATOM 585 N N . SER A 1 69 ? 8.958 0.095 4.236 1.00 88.69 69 SER A N 1
ATOM 586 C CA . SER A 1 69 ? 9.993 0.948 3.657 1.00 88.69 69 SER A CA 1
ATOM 587 C C . SER A 1 69 ? 9.350 1.805 2.584 1.00 88.69 69 SER A C 1
ATOM 589 O O . SER A 1 69 ? 8.832 1.285 1.596 1.00 88.69 69 SER A O 1
ATOM 591 N N . ILE A 1 70 ? 9.327 3.120 2.795 1.00 91.06 70 ILE A N 1
ATOM 592 C CA . ILE A 1 70 ? 8.680 4.046 1.872 1.00 91.06 70 ILE A CA 1
ATOM 593 C C . ILE A 1 70 ? 9.639 5.169 1.525 1.00 91.06 70 ILE A C 1
ATOM 595 O O . ILE A 1 70 ? 10.023 5.962 2.381 1.00 91.06 70 ILE A O 1
ATOM 599 N N . GLN A 1 71 ? 9.976 5.247 0.245 1.00 93.12 71 GLN A N 1
ATOM 600 C CA . GLN A 1 71 ? 10.792 6.290 -0.338 1.00 93.12 71 GLN A CA 1
ATOM 601 C C . GLN A 1 71 ? 10.074 6.880 -1.549 1.00 93.12 71 GLN A C 1
ATOM 603 O O . GLN A 1 71 ? 9.723 6.169 -2.491 1.00 93.12 71 GLN A O 1
ATOM 608 N N . ILE A 1 72 ? 9.855 8.189 -1.534 1.00 92.44 72 ILE A N 1
ATOM 609 C CA . ILE A 1 72 ? 9.212 8.928 -2.620 1.00 92.44 72 ILE A CA 1
ATOM 610 C C . ILE A 1 72 ? 10.098 10.123 -2.940 1.00 92.44 72 ILE A C 1
ATOM 612 O O . ILE A 1 72 ? 10.401 10.930 -2.063 1.00 92.44 72 ILE A O 1
ATOM 616 N N . ASP A 1 73 ? 10.535 10.223 -4.190 1.00 89.75 73 ASP A N 1
ATOM 617 C CA . ASP A 1 73 ? 11.389 11.301 -4.689 1.00 89.75 73 ASP A CA 1
ATOM 618 C C . ASP A 1 73 ? 12.668 11.472 -3.841 1.00 89.75 73 ASP A C 1
ATOM 620 O O . ASP A 1 73 ? 13.109 12.574 -3.516 1.00 89.75 73 ASP A O 1
ATOM 624 N N . GLY A 1 74 ? 13.235 10.340 -3.406 1.00 86.25 74 GLY A N 1
ATOM 625 C CA . GLY A 1 74 ? 14.411 10.268 -2.533 1.00 86.25 74 GLY A CA 1
ATOM 626 C C . GLY A 1 74 ? 14.149 10.538 -1.045 1.00 86.25 74 GLY A C 1
ATOM 627 O O . GLY A 1 74 ? 15.041 10.289 -0.237 1.00 86.25 74 GLY A O 1
ATOM 628 N N . LYS A 1 75 ? 12.949 10.989 -0.658 1.00 89.75 75 LYS A N 1
ATOM 629 C CA . LYS A 1 75 ? 12.568 11.255 0.738 1.00 89.75 75 LYS A CA 1
ATOM 630 C C . LYS A 1 75 ? 11.959 10.021 1.390 1.00 89.75 75 LYS A C 1
ATOM 632 O O . LYS A 1 75 ? 11.133 9.347 0.779 1.00 89.75 75 LYS A O 1
ATOM 637 N N . GLU A 1 76 ? 12.331 9.758 2.636 1.00 90.75 76 GLU A N 1
ATOM 638 C CA . GLU A 1 76 ? 11.734 8.689 3.438 1.00 90.75 76 GLU A CA 1
ATOM 639 C C . GLU A 1 76 ? 10.424 9.147 4.084 1.00 90.75 76 GLU A C 1
ATOM 641 O O . GLU A 1 76 ? 10.317 10.269 4.584 1.00 90.75 76 GLU A O 1
ATOM 646 N N . TYR A 1 77 ? 9.430 8.260 4.086 1.00 87.12 77 TYR A N 1
ATOM 647 C CA . TYR A 1 77 ? 8.130 8.491 4.706 1.00 87.12 77 TYR A CA 1
ATOM 648 C C . TYR A 1 77 ? 7.846 7.427 5.760 1.00 87.12 77 TYR A C 1
ATOM 650 O O . TYR A 1 77 ? 8.040 6.234 5.536 1.00 87.12 77 TYR A O 1
ATOM 658 N N . ASN A 1 78 ? 7.318 7.878 6.897 1.00 81.62 78 ASN A N 1
ATOM 659 C CA . ASN A 1 78 ? 6.890 7.008 7.983 1.00 81.62 78 ASN A CA 1
ATOM 660 C C . ASN A 1 78 ? 5.369 6.933 8.028 1.00 81.62 78 ASN A C 1
ATOM 662 O O . ASN A 1 78 ? 4.701 7.968 8.024 1.00 81.62 78 ASN A O 1
ATOM 666 N N . ILE A 1 79 ? 4.822 5.722 8.132 1.00 75.50 79 ILE A N 1
ATOM 667 C CA . ILE A 1 79 ? 3.398 5.537 8.404 1.00 75.50 79 ILE A CA 1
ATOM 668 C C . ILE A 1 79 ? 3.194 5.649 9.912 1.00 75.50 79 ILE A C 1
ATOM 670 O O . ILE A 1 79 ? 3.609 4.781 10.679 1.00 75.50 79 ILE A O 1
ATOM 674 N N . LYS A 1 80 ? 2.555 6.741 10.332 1.00 70.62 80 LYS A N 1
ATOM 675 C CA . LYS A 1 80 ? 2.313 7.054 11.748 1.00 70.62 80 LYS A CA 1
ATOM 676 C C . LYS A 1 80 ? 0.947 6.580 12.238 1.00 70.62 80 LYS A C 1
ATOM 678 O O . LYS A 1 80 ? 0.703 6.570 13.440 1.00 70.62 80 LYS A O 1
ATOM 683 N N . SER A 1 81 ? 0.047 6.209 11.324 1.00 72.25 81 SER A N 1
ATOM 684 C CA . SER A 1 81 ? -1.338 5.888 11.652 1.00 72.25 81 SER A CA 1
ATOM 685 C C . SER A 1 81 ? -1.780 4.538 11.084 1.00 72.25 81 SER A C 1
ATOM 687 O O . SER A 1 81 ? -1.573 4.217 9.913 1.00 72.25 81 SER A O 1
ATOM 689 N N . GLN A 1 82 ? -2.479 3.756 11.912 1.00 78.00 82 GLN A N 1
ATOM 690 C CA . GLN A 1 82 ? -3.187 2.557 11.451 1.00 78.00 82 GLN A CA 1
ATOM 691 C C . GLN A 1 82 ? -4.280 2.911 10.426 1.00 78.00 82 GLN A C 1
ATOM 693 O O . GLN A 1 82 ? -4.616 2.096 9.570 1.00 78.00 82 GLN A O 1
ATOM 698 N N . ASN A 1 83 ? -4.814 4.138 10.487 1.00 83.12 83 ASN A N 1
ATOM 699 C CA . ASN A 1 83 ? -5.806 4.641 9.539 1.00 83.12 83 ASN A CA 1
ATOM 700 C C . ASN A 1 83 ? -5.250 4.689 8.110 1.00 83.12 83 ASN A C 1
ATOM 702 O O . ASN A 1 83 ? -5.920 4.193 7.209 1.00 83.12 83 ASN A O 1
ATOM 706 N N . LEU A 1 84 ? -4.034 5.213 7.894 1.00 86.19 84 LEU A N 1
ATOM 707 C CA . LEU A 1 84 ? -3.415 5.225 6.565 1.00 86.19 84 LEU A CA 1
ATOM 708 C C . LEU A 1 84 ? -3.256 3.804 6.019 1.00 86.19 84 LEU A C 1
ATOM 710 O O . LEU A 1 84 ? -3.655 3.532 4.889 1.00 86.19 84 LEU A O 1
ATOM 714 N N . PHE A 1 85 ? -2.729 2.885 6.829 1.00 86.44 85 PHE A N 1
ATOM 715 C CA . PHE A 1 85 ? -2.597 1.487 6.423 1.00 86.44 85 PHE A CA 1
ATOM 716 C C . PHE A 1 85 ? -3.953 0.874 6.037 1.00 86.44 85 PHE A C 1
ATOM 718 O O . PHE A 1 85 ? -4.070 0.239 4.989 1.00 86.44 85 PHE A O 1
ATOM 725 N N . ASN A 1 86 ? -4.993 1.100 6.844 1.00 86.62 86 ASN A N 1
ATOM 726 C CA . ASN A 1 86 ? -6.342 0.611 6.559 1.00 86.62 86 ASN A CA 1
ATOM 727 C C . ASN A 1 86 ? -6.917 1.227 5.273 1.00 86.62 86 ASN A C 1
ATOM 729 O O . ASN A 1 86 ? -7.561 0.516 4.505 1.00 86.62 86 ASN A O 1
ATOM 733 N N . ASN A 1 87 ? -6.657 2.511 5.013 1.00 90.12 87 ASN A N 1
ATOM 734 C CA . ASN A 1 87 ? -7.087 3.194 3.793 1.00 90.12 87 ASN A CA 1
ATOM 735 C C . ASN A 1 87 ? -6.392 2.623 2.553 1.00 90.12 87 ASN A C 1
ATOM 737 O O . ASN A 1 87 ? -7.069 2.314 1.577 1.00 90.12 87 ASN A O 1
ATOM 741 N N . ILE A 1 88 ? -5.074 2.397 2.612 1.00 92.12 88 ILE A N 1
ATOM 742 C CA . ILE A 1 88 ? -4.320 1.744 1.529 1.00 92.12 88 ILE A CA 1
ATOM 743 C C . ILE A 1 88 ? -4.858 0.329 1.297 1.00 92.12 88 ILE A C 1
ATOM 745 O O . ILE A 1 88 ? -5.124 -0.058 0.161 1.00 92.12 88 ILE A O 1
ATOM 749 N N . LYS A 1 89 ? -5.064 -0.446 2.368 1.00 91.00 89 LYS A N 1
ATOM 750 C CA . LYS A 1 89 ? -5.611 -1.804 2.273 1.00 91.00 89 LYS A CA 1
ATOM 751 C C . LYS A 1 89 ? -7.005 -1.810 1.643 1.00 91.00 89 LYS A C 1
ATOM 753 O O . LYS A 1 89 ? -7.274 -2.658 0.796 1.00 91.00 89 LYS A O 1
ATOM 758 N N . LYS A 1 90 ? -7.871 -0.872 2.035 1.00 92.81 90 LYS A N 1
ATOM 759 C CA . LYS A 1 90 ? -9.206 -0.706 1.455 1.00 92.81 90 LYS A CA 1
ATOM 760 C C . LYS A 1 90 ? -9.119 -0.345 -0.026 1.00 92.81 90 LYS A C 1
ATOM 762 O O . LYS A 1 90 ? -9.721 -1.038 -0.830 1.00 92.81 90 LYS A O 1
ATOM 767 N N . PHE A 1 91 ? -8.309 0.647 -0.390 1.00 95.44 91 PHE A N 1
ATOM 768 C CA . PHE A 1 91 ? -8.099 1.038 -1.785 1.00 95.44 91 PHE A CA 1
ATOM 769 C C . PHE A 1 91 ? -7.636 -0.140 -2.654 1.00 95.44 91 PHE A C 1
ATOM 771 O O . PHE A 1 91 ? -8.170 -0.363 -3.737 1.00 95.44 91 PHE A O 1
ATOM 778 N N . VAL A 1 92 ? -6.691 -0.946 -2.161 1.00 94.31 92 VAL A N 1
ATOM 779 C CA . VAL A 1 92 ? -6.255 -2.171 -2.848 1.00 94.31 92 VAL A CA 1
ATOM 780 C C . VAL A 1 92 ? -7.397 -3.178 -2.982 1.00 94.31 92 VAL A C 1
ATOM 782 O O . VAL A 1 92 ? -7.564 -3.763 -4.048 1.00 94.31 92 VAL A O 1
ATOM 785 N N . SER A 1 93 ? -8.176 -3.384 -1.918 1.00 92.56 93 SER A N 1
ATOM 786 C CA . SER A 1 93 ? -9.328 -4.291 -1.931 1.00 92.56 93 SER A CA 1
ATOM 787 C C . SER A 1 93 ? -10.382 -3.855 -2.951 1.00 92.56 93 SER A C 1
ATOM 789 O O . SER A 1 93 ? -10.871 -4.690 -3.706 1.00 92.56 93 SER A O 1
ATOM 791 N N . ASP A 1 94 ? -10.690 -2.560 -3.008 1.00 93.69 94 ASP A N 1
ATOM 792 C CA . ASP A 1 94 ? -11.674 -1.979 -3.926 1.00 93.69 94 ASP A CA 1
ATOM 793 C C . ASP A 1 94 ? -11.223 -2.101 -5.398 1.00 93.69 94 ASP A C 1
ATOM 795 O O . ASP A 1 94 ? -12.051 -2.156 -6.302 1.00 93.69 94 ASP A O 1
ATOM 799 N N . ASN A 1 95 ? -9.911 -2.214 -5.645 1.00 94.44 95 ASN A N 1
ATOM 800 C CA . ASN A 1 95 ? -9.316 -2.363 -6.979 1.00 94.44 95 ASN A CA 1
ATOM 801 C C . ASN A 1 95 ? -8.830 -3.792 -7.289 1.00 94.44 95 ASN A C 1
ATOM 803 O O . ASN A 1 95 ? -8.151 -4.016 -8.295 1.00 94.44 95 ASN A O 1
ATOM 807 N N . LEU A 1 96 ? -9.150 -4.779 -6.444 1.00 93.38 96 LEU A N 1
ATOM 808 C CA . LEU A 1 96 ? -8.556 -6.116 -6.531 1.00 93.38 96 LEU A CA 1
ATOM 809 C C . LEU A 1 96 ? -8.879 -6.820 -7.857 1.00 93.38 96 LEU A C 1
ATOM 811 O O . LEU A 1 96 ? -7.994 -7.408 -8.475 1.00 93.38 96 LEU A O 1
ATOM 815 N N . GLU A 1 97 ? -10.126 -6.736 -8.325 1.00 91.31 97 GLU A N 1
ATOM 816 C CA . GLU A 1 97 ? -10.550 -7.351 -9.591 1.00 91.31 97 GLU A CA 1
ATOM 817 C C . GLU A 1 97 ? -9.825 -6.751 -10.798 1.00 91.31 97 GLU A C 1
ATOM 819 O O . GLU A 1 97 ? -9.368 -7.480 -11.683 1.00 91.31 97 GLU A O 1
ATOM 824 N N . VAL A 1 98 ? -9.658 -5.427 -10.799 1.00 92.38 98 VAL A N 1
ATOM 825 C CA . VAL A 1 98 ? -8.945 -4.686 -11.843 1.00 92.38 98 VAL A CA 1
ATOM 826 C C . VAL A 1 98 ? -7.479 -5.122 -11.895 1.00 92.38 98 VAL A C 1
ATOM 828 O O . VAL A 1 98 ? -6.974 -5.470 -12.963 1.00 92.38 98 VAL A O 1
ATOM 831 N N . LEU A 1 99 ? -6.819 -5.209 -10.737 1.00 92.25 99 LEU A N 1
ATOM 832 C CA . LEU A 1 99 ? -5.433 -5.670 -10.613 1.00 92.25 99 LEU A CA 1
ATOM 833 C C . LEU A 1 99 ? -5.250 -7.119 -11.093 1.00 92.25 99 LEU A C 1
ATOM 835 O O . LEU A 1 99 ? -4.271 -7.428 -11.778 1.00 92.25 99 LEU A O 1
ATOM 839 N N . ILE A 1 100 ? -6.195 -8.011 -10.777 1.00 90.94 100 ILE A N 1
ATOM 840 C CA . ILE A 1 100 ? -6.208 -9.388 -11.297 1.00 90.94 100 ILE A CA 1
ATOM 841 C C . ILE A 1 100 ? -6.337 -9.373 -12.825 1.00 90.94 100 ILE A C 1
ATOM 843 O O . ILE A 1 100 ? -5.633 -10.121 -13.507 1.00 90.94 100 ILE A O 1
ATOM 847 N N . GLY A 1 101 ? -7.217 -8.527 -13.365 1.00 90.38 101 GLY A N 1
ATOM 848 C CA . GLY A 1 101 ? -7.384 -8.335 -14.804 1.00 90.38 101 GLY A CA 1
ATOM 849 C C . GLY A 1 101 ? -6.084 -7.905 -15.480 1.00 90.38 101 GLY A C 1
ATOM 850 O O . GLY A 1 101 ? -5.653 -8.541 -16.444 1.00 90.38 101 GLY A O 1
ATOM 851 N N . TRP A 1 102 ? -5.407 -6.894 -14.930 1.00 90.81 102 TRP A N 1
ATOM 852 C CA . TRP A 1 102 ? -4.113 -6.423 -15.430 1.00 90.81 102 TRP A CA 1
ATOM 853 C C . TRP A 1 102 ? -3.043 -7.508 -15.377 1.00 90.81 102 TRP A C 1
ATOM 855 O O . TRP A 1 102 ? -2.319 -7.693 -16.350 1.00 90.81 102 TRP A O 1
ATOM 865 N N . SER A 1 103 ? -2.967 -8.261 -14.278 1.00 89.12 103 SER A N 1
ATOM 866 C CA . SER A 1 103 ? -2.001 -9.352 -14.125 1.00 89.12 103 SER A CA 1
ATOM 867 C C . SER A 1 103 ? -2.212 -10.455 -15.168 1.00 89.12 103 SER A C 1
ATOM 869 O O . SER A 1 103 ? -1.255 -10.921 -15.779 1.00 89.12 103 SER A O 1
ATOM 871 N N . LYS A 1 104 ? -3.467 -10.821 -15.462 1.00 87.25 104 LYS A N 1
ATOM 872 C CA . LYS A 1 104 ? -3.798 -11.807 -16.508 1.00 87.25 104 LYS A CA 1
ATOM 873 C C . LYS A 1 104 ? -3.501 -11.311 -17.924 1.00 87.25 104 LYS A C 1
ATOM 875 O O . LYS A 1 104 ? -3.205 -12.118 -18.799 1.00 87.25 104 LYS A O 1
ATOM 880 N N . HIS A 1 105 ? -3.588 -10.002 -18.155 1.00 81.75 105 HIS A N 1
ATOM 881 C CA . HIS A 1 105 ? -3.307 -9.391 -19.455 1.00 81.75 105 HIS A CA 1
ATOM 882 C C . HIS A 1 105 ? -1.809 -9.439 -19.830 1.00 81.75 105 HIS A C 1
ATOM 884 O O . HIS A 1 105 ? -1.435 -9.262 -20.991 1.00 81.75 105 HIS A O 1
ATOM 890 N N . GLN A 1 106 ? -0.933 -9.722 -18.863 1.00 74.94 106 GLN A N 1
ATOM 891 C CA . GLN A 1 106 ? 0.514 -9.815 -19.055 1.00 74.94 106 GLN A CA 1
ATOM 892 C C . GLN A 1 106 ? 0.891 -11.178 -19.635 1.00 74.94 106 GLN A C 1
ATOM 894 O O . GLN A 1 106 ? 1.256 -12.109 -18.925 1.00 74.94 106 GLN A O 1
ATOM 899 N N . THR A 1 107 ? 0.788 -11.305 -20.955 1.00 64.19 107 THR A N 1
ATOM 900 C CA . THR A 1 107 ? 1.246 -12.492 -21.690 1.00 64.19 107 THR A CA 1
ATOM 901 C C . THR A 1 107 ? 2.730 -12.374 -22.062 1.00 64.19 107 THR A C 1
ATOM 903 O O . THR A 1 107 ? 3.263 -11.274 -22.217 1.00 64.19 107 THR A O 1
ATOM 906 N N . ASN A 1 108 ? 3.414 -13.509 -22.256 1.00 55.56 108 ASN A N 1
ATOM 907 C CA . ASN A 1 108 ? 4.835 -13.538 -22.647 1.00 55.56 108 ASN A CA 1
ATOM 908 C C . ASN A 1 108 ? 5.126 -12.776 -23.957 1.00 55.56 108 ASN A C 1
ATOM 910 O O . ASN A 1 108 ? 6.215 -12.229 -24.114 1.00 55.56 108 ASN A O 1
ATOM 914 N N . SER A 1 109 ? 4.158 -12.688 -24.880 1.00 52.78 109 SER A N 1
ATOM 915 C CA . SER A 1 109 ? 4.280 -11.882 -26.105 1.00 52.78 109 SER A CA 1
ATOM 916 C C . SER A 1 109 ? 4.414 -10.387 -25.817 1.00 52.78 109 SER A C 1
ATOM 918 O O . SER A 1 109 ? 5.157 -9.700 -26.513 1.00 52.78 109 SER A O 1
ATOM 920 N N . ASN A 1 110 ? 3.753 -9.897 -24.766 1.00 55.25 110 ASN A N 1
ATOM 921 C CA . ASN A 1 110 ? 3.812 -8.494 -24.366 1.00 55.25 110 ASN A CA 1
ATOM 922 C C . ASN A 1 110 ? 5.148 -8.174 -23.682 1.00 55.25 110 ASN A C 1
ATOM 924 O O . ASN A 1 110 ? 5.652 -7.072 -23.824 1.00 55.25 110 ASN A O 1
ATOM 928 N N . LEU A 1 111 ? 5.759 -9.136 -22.983 1.00 56.69 111 LEU A N 1
ATOM 929 C CA . LEU A 1 111 ? 7.033 -8.942 -22.279 1.00 56.69 111 LEU A CA 1
ATOM 930 C C . LEU A 1 111 ? 8.251 -8.932 -23.218 1.00 56.69 111 LEU A C 1
ATOM 932 O O . LEU A 1 111 ? 9.172 -8.150 -22.997 1.00 56.69 111 LEU A O 1
ATOM 936 N N . ASN A 1 112 ? 8.245 -9.744 -24.282 1.00 52.31 112 ASN A N 1
ATOM 937 C CA . ASN A 1 112 ? 9.372 -9.845 -25.221 1.00 52.31 112 ASN A CA 1
ATOM 938 C C . ASN A 1 112 ? 9.602 -8.571 -26.055 1.00 52.31 112 ASN A C 1
ATOM 940 O O . ASN A 1 112 ? 10.725 -8.326 -26.486 1.00 52.31 112 ASN A O 1
ATOM 944 N N . ASN A 1 113 ? 8.564 -7.750 -26.251 1.00 50.88 113 ASN A N 1
ATOM 945 C CA . ASN A 1 113 ? 8.646 -6.482 -26.985 1.00 50.88 113 ASN A CA 1
ATOM 946 C C . ASN A 1 113 ? 8.791 -5.249 -26.067 1.00 50.88 113 ASN A C 1
ATOM 948 O O . ASN A 1 113 ? 8.889 -4.133 -26.567 1.00 50.88 113 ASN A O 1
ATOM 952 N N . ASN A 1 114 ? 8.844 -5.425 -24.740 1.00 53.78 114 ASN A N 1
ATOM 953 C CA . ASN A 1 114 ? 8.910 -4.327 -23.761 1.00 53.78 114 ASN A CA 1
ATOM 954 C C . ASN A 1 114 ? 10.340 -3.856 -23.439 1.00 53.78 114 ASN A C 1
ATOM 956 O O . ASN A 1 114 ? 10.604 -3.321 -22.358 1.00 53.78 114 ASN A O 1
ATOM 960 N N . GLY A 1 115 ? 11.281 -4.040 -24.366 1.00 49.56 115 GLY A N 1
ATOM 961 C CA . GLY A 1 115 ? 12.620 -3.473 -24.252 1.00 49.56 115 GLY A CA 1
ATOM 962 C C . GLY A 1 115 ? 12.571 -1.958 -24.428 1.00 49.56 115 GLY A C 1
ATOM 963 O O . GLY A 1 115 ? 12.718 -1.468 -25.541 1.00 49.56 115 GLY A O 1
ATOM 964 N N . TYR A 1 116 ? 12.345 -1.215 -23.346 1.00 52.66 116 TYR A N 1
ATOM 965 C CA . TYR A 1 116 ? 12.413 0.244 -23.367 1.00 52.66 116 TYR A CA 1
ATOM 966 C C . TYR A 1 116 ? 13.672 0.720 -22.638 1.00 52.66 116 TYR A C 1
ATOM 968 O O . TYR A 1 116 ? 13.679 0.887 -21.415 1.00 52.66 116 TYR A O 1
ATOM 976 N N . GLU A 1 117 ? 14.746 0.961 -23.392 1.00 46.12 117 GLU A N 1
ATOM 977 C CA . GLU A 1 117 ? 15.844 1.809 -22.924 1.00 46.12 117 GLU A CA 1
ATOM 978 C C . GLU A 1 117 ? 15.329 3.257 -22.842 1.00 46.12 117 GLU A C 1
ATOM 980 O O . GLU A 1 117 ? 14.928 3.847 -23.842 1.00 46.12 117 GLU A O 1
ATOM 985 N N . GLY A 1 118 ? 15.276 3.818 -21.628 1.00 54.81 118 GLY A N 1
ATOM 986 C CA . GLY A 1 118 ? 14.908 5.222 -21.378 1.00 54.81 118 GLY A CA 1
ATOM 987 C C . GLY A 1 118 ? 13.485 5.488 -20.861 1.00 54.81 118 GLY A C 1
ATOM 988 O O . GLY A 1 118 ? 13.122 6.646 -20.671 1.00 54.81 118 GLY A O 1
ATOM 989 N N . GLY A 1 119 ? 12.676 4.453 -20.605 1.00 72.00 119 GLY A N 1
ATOM 990 C CA . GLY A 1 119 ? 11.304 4.594 -20.093 1.00 72.00 119 GLY A CA 1
ATOM 991 C C . GLY A 1 119 ? 11.191 4.608 -18.559 1.00 72.00 119 GLY A C 1
ATOM 992 O O . GLY A 1 119 ? 12.144 4.314 -17.833 1.00 72.00 119 GLY A O 1
ATOM 993 N N . LYS A 1 120 ? 9.988 4.908 -18.046 1.00 81.69 120 LYS A N 1
ATOM 994 C CA . LYS A 1 120 ? 9.633 4.730 -16.624 1.00 81.69 120 LYS A CA 1
ATOM 995 C C . LYS A 1 120 ? 9.256 3.265 -16.378 1.00 81.69 120 LYS A C 1
ATOM 997 O O . LYS A 1 120 ? 8.349 2.741 -17.021 1.00 81.69 120 LYS A O 1
ATOM 1002 N N . SER A 1 121 ? 9.950 2.597 -15.464 1.00 85.75 121 SER A N 1
ATOM 1003 C CA . SER A 1 121 ? 9.615 1.247 -15.003 1.00 85.75 121 SER A CA 1
ATOM 1004 C C . SER A 1 121 ? 8.567 1.316 -13.896 1.00 85.75 121 SER A C 1
ATOM 1006 O O . SER A 1 121 ? 8.573 2.255 -13.100 1.00 85.75 121 SER A O 1
ATOM 1008 N N . ARG A 1 122 ? 7.652 0.342 -13.871 1.00 89.62 122 ARG A N 1
ATOM 1009 C CA . ARG A 1 122 ? 6.540 0.243 -12.919 1.00 89.62 122 ARG A CA 1
ATOM 1010 C C . ARG A 1 122 ? 6.331 -1.219 -12.556 1.00 89.62 122 ARG A C 1
ATOM 1012 O O . ARG A 1 122 ? 6.148 -2.051 -13.441 1.00 89.62 122 ARG A O 1
ATOM 1019 N N . SER A 1 123 ? 6.335 -1.525 -11.270 1.00 91.94 123 SER A N 1
ATOM 1020 C CA . SER A 1 123 ? 6.074 -2.864 -10.751 1.00 91.94 123 SER A CA 1
ATOM 1021 C C . SER A 1 123 ? 5.169 -2.758 -9.537 1.00 91.94 123 SER A C 1
ATOM 1023 O O . SER A 1 123 ? 5.443 -1.972 -8.629 1.00 91.94 123 SER A O 1
ATOM 1025 N N . ILE A 1 124 ? 4.087 -3.529 -9.536 1.00 94.38 124 ILE A N 1
ATOM 1026 C CA . ILE A 1 124 ? 3.142 -3.622 -8.426 1.00 94.38 124 ILE A CA 1
ATOM 1027 C C . ILE A 1 124 ? 3.026 -5.099 -8.061 1.00 94.38 124 ILE A C 1
ATOM 1029 O O . ILE A 1 124 ? 2.634 -5.924 -8.883 1.00 94.38 124 ILE A O 1
ATOM 1033 N N . GLN A 1 125 ? 3.347 -5.435 -6.819 1.00 94.94 125 GLN A N 1
ATOM 1034 C CA . GLN A 1 125 ? 3.115 -6.745 -6.232 1.00 94.94 125 GLN A CA 1
ATOM 1035 C C . GLN A 1 125 ? 2.207 -6.584 -5.020 1.00 94.94 125 GLN A C 1
ATOM 1037 O O . GLN A 1 125 ? 2.498 -5.811 -4.108 1.00 94.94 125 GLN A O 1
ATOM 1042 N N . ILE A 1 126 ? 1.108 -7.329 -5.006 1.00 94.25 126 ILE A N 1
ATOM 1043 C CA . ILE A 1 126 ? 0.119 -7.305 -3.932 1.00 94.25 126 ILE A CA 1
ATOM 1044 C C . ILE A 1 126 ? -0.105 -8.727 -3.443 1.00 94.25 126 ILE A C 1
ATOM 1046 O O . ILE A 1 126 ? -0.339 -9.639 -4.234 1.00 94.25 126 ILE A O 1
ATOM 1050 N N . LYS A 1 127 ? -0.075 -8.905 -2.125 1.00 92.12 127 LYS A N 1
ATOM 1051 C CA . LYS A 1 127 ? -0.563 -10.105 -1.454 1.00 92.12 127 LYS A CA 1
ATOM 1052 C C . LYS A 1 127 ? -1.833 -9.769 -0.687 1.00 92.12 127 LYS A C 1
ATOM 1054 O O . LYS A 1 127 ? -1.847 -8.806 0.077 1.00 92.12 127 LYS A O 1
ATOM 1059 N N . TYR A 1 128 ? -2.864 -10.589 -0.856 1.00 89.25 128 TYR A N 1
ATOM 1060 C CA . TYR A 1 128 ? -4.121 -10.493 -0.121 1.00 89.25 128 TYR A CA 1
ATOM 1061 C C . TYR A 1 128 ? -4.592 -11.897 0.285 1.00 89.25 128 TYR A C 1
ATOM 1063 O O . TYR A 1 128 ? -5.070 -12.681 -0.536 1.00 89.25 128 TYR A O 1
ATOM 1071 N N . GLY A 1 129 ? -4.411 -12.254 1.555 1.00 86.69 129 GLY A N 1
ATOM 1072 C CA . GLY A 1 129 ? -4.575 -13.619 2.047 1.00 86.69 129 GLY A CA 1
ATOM 1073 C C . GLY A 1 129 ? -3.621 -14.575 1.329 1.00 86.69 129 GLY A C 1
ATOM 1074 O O . GLY A 1 129 ? -2.404 -14.436 1.414 1.00 86.69 129 GLY A O 1
ATOM 1075 N N . GLN A 1 130 ? -4.169 -15.547 0.600 1.00 87.19 130 GLN A N 1
ATOM 1076 C CA . GLN A 1 130 ? -3.381 -16.497 -0.198 1.00 87.19 130 GLN A CA 1
ATOM 1077 C C . GLN A 1 130 ? -3.128 -16.022 -1.637 1.00 87.19 130 GLN A C 1
ATOM 1079 O O . GLN A 1 130 ? -2.305 -16.606 -2.339 1.00 87.19 130 GLN A O 1
ATOM 1084 N N . LEU A 1 131 ? -3.820 -14.972 -2.086 1.00 88.50 131 LEU A N 1
ATOM 1085 C CA . LEU A 1 131 ? -3.691 -14.448 -3.439 1.00 88.50 131 LEU A CA 1
ATOM 1086 C C . LEU A 1 131 ? -2.439 -13.572 -3.550 1.00 88.50 131 LEU A C 1
ATOM 1088 O O . LEU A 1 131 ? -2.241 -12.668 -2.738 1.00 88.50 131 LEU A O 1
ATOM 1092 N N . VAL A 1 132 ? -1.628 -13.812 -4.581 1.00 91.50 132 VAL A N 1
ATOM 1093 C CA . VAL A 1 132 ? -0.491 -12.961 -4.956 1.00 91.50 132 VAL A CA 1
ATOM 1094 C C . VAL A 1 132 ? -0.699 -12.476 -6.385 1.00 91.50 132 VAL A C 1
ATOM 1096 O O . VAL A 1 132 ? -0.853 -13.279 -7.302 1.00 91.50 132 VAL A O 1
ATOM 1099 N N . ILE A 1 133 ? -0.704 -11.160 -6.562 1.00 92.75 133 ILE A N 1
ATOM 1100 C CA . ILE A 1 133 ? -0.888 -10.475 -7.839 1.00 92.75 133 ILE A CA 1
ATOM 1101 C C . ILE A 1 133 ? 0.413 -9.755 -8.165 1.00 92.75 133 ILE A C 1
ATOM 1103 O O . ILE A 1 133 ? 0.938 -9.019 -7.332 1.00 92.75 133 ILE A O 1
ATOM 1107 N N . ASN A 1 134 ? 0.908 -9.945 -9.385 1.00 92.44 134 ASN A N 1
ATOM 1108 C CA . ASN A 1 134 ? 2.046 -9.204 -9.912 1.00 92.44 134 ASN A CA 1
ATOM 1109 C C . ASN A 1 134 ? 1.607 -8.476 -11.180 1.00 92.44 134 ASN A C 1
ATOM 1111 O O . ASN A 1 134 ? 1.010 -9.087 -12.067 1.00 92.44 134 ASN A O 1
ATOM 1115 N N . VAL A 1 135 ? 1.906 -7.184 -11.255 1.00 90.62 135 VAL A N 1
ATOM 1116 C CA . VAL A 1 135 ? 1.614 -6.333 -12.402 1.00 90.62 135 VAL A CA 1
ATOM 1117 C C . VAL A 1 135 ? 2.902 -5.627 -12.826 1.00 90.62 135 VAL A C 1
ATOM 1119 O O . VAL A 1 135 ? 3.426 -4.773 -12.112 1.00 90.62 135 VAL A O 1
ATOM 1122 N N . ASN A 1 136 ? 3.392 -5.963 -14.017 1.00 87.50 136 ASN A N 1
ATOM 1123 C CA . ASN A 1 136 ? 4.411 -5.205 -14.729 1.00 87.50 136 ASN A CA 1
ATOM 1124 C C . ASN A 1 136 ? 3.777 -4.077 -15.569 1.00 87.50 136 ASN A C 1
ATOM 1126 O O . ASN A 1 136 ? 3.180 -4.322 -16.618 1.00 87.50 136 ASN A O 1
ATOM 1130 N N . GLY A 1 137 ? 3.943 -2.831 -15.124 1.00 83.00 137 GLY A N 1
ATOM 1131 C CA . GLY A 1 137 ? 3.440 -1.638 -15.814 1.00 83.00 137 GLY A CA 1
ATOM 1132 C C . GLY A 1 137 ? 4.349 -1.126 -16.938 1.00 83.00 137 GLY A C 1
ATOM 1133 O O . GLY A 1 137 ? 4.190 0.010 -17.377 1.00 83.00 137 GLY A O 1
ATOM 1134 N N . GLN A 1 138 ? 5.332 -1.918 -17.380 1.00 79.12 138 GLN A N 1
ATOM 1135 C CA . GLN A 1 138 ? 6.071 -1.667 -18.625 1.00 79.12 138 GLN A CA 1
ATOM 1136 C C . GLN A 1 138 ? 5.322 -2.173 -19.865 1.00 79.12 138 GLN A C 1
ATOM 1138 O O . GLN A 1 138 ? 5.718 -1.845 -20.977 1.00 79.12 138 GLN A O 1
ATOM 1143 N N . VAL A 1 139 ? 4.240 -2.938 -19.689 1.00 77.94 139 VAL A N 1
ATOM 1144 C CA . VAL A 1 139 ? 3.323 -3.279 -20.784 1.00 77.94 139 VAL A CA 1
ATOM 1145 C C . VAL A 1 139 ? 2.625 -2.006 -21.264 1.00 77.94 139 VAL A C 1
ATOM 1147 O O . VAL A 1 139 ? 2.033 -1.299 -20.446 1.00 77.94 139 VAL A O 1
ATOM 1150 N N . SER A 1 140 ? 2.709 -1.728 -22.573 1.00 67.62 140 SER A N 1
ATOM 1151 C CA . SER A 1 140 ? 2.315 -0.455 -23.208 1.00 67.62 140 SER A CA 1
ATOM 1152 C C . SER A 1 140 ? 0.956 0.071 -22.754 1.00 67.62 140 SER A C 1
ATOM 1154 O O . SER A 1 140 ? 0.822 1.253 -22.448 1.00 67.62 140 SER A O 1
ATOM 1156 N N . ASP A 1 141 ? -0.022 -0.822 -22.626 1.00 78.06 141 ASP A N 1
ATOM 1157 C CA . ASP A 1 141 ? -1.421 -0.454 -22.400 1.00 78.06 141 ASP A CA 1
ATOM 1158 C C . ASP A 1 141 ? -1.773 -0.373 -20.902 1.00 78.06 141 ASP A C 1
ATOM 1160 O O . ASP A 1 141 ? -2.850 0.080 -20.526 1.00 78.06 141 ASP A O 1
ATOM 1164 N N . LEU A 1 142 ? -0.855 -0.801 -20.026 1.00 84.81 142 LEU A N 1
ATOM 1165 C CA . LEU A 1 142 ? -1.021 -0.776 -18.569 1.00 84.81 142 LEU A CA 1
ATOM 1166 C C . LEU A 1 142 ? -0.266 0.380 -17.905 1.00 84.81 142 LEU A C 1
ATOM 1168 O O . LEU A 1 142 ? -0.484 0.642 -16.723 1.00 84.81 142 LEU A O 1
ATOM 1172 N N . GLY A 1 143 ? 0.629 1.059 -18.627 1.00 85.06 143 GLY A N 1
ATOM 1173 C CA . GLY A 1 143 ? 1.531 2.059 -18.054 1.00 85.06 143 GLY A CA 1
ATOM 1174 C C . GLY A 1 143 ? 0.807 3.211 -17.353 1.00 85.06 143 GLY A C 1
ATOM 1175 O O . GLY A 1 143 ? 1.101 3.487 -16.190 1.00 85.06 143 GLY A O 1
ATOM 1176 N N . SER A 1 144 ? -0.157 3.844 -18.030 1.00 86.75 144 SER A N 1
ATOM 1177 C CA . SER A 1 144 ? -0.954 4.950 -17.473 1.00 86.75 144 SER A CA 1
ATOM 1178 C C . SER A 1 144 ? -1.824 4.501 -16.301 1.00 86.75 144 SER A C 1
ATOM 1180 O O . SER A 1 144 ? -1.845 5.157 -15.265 1.00 86.75 144 SER A O 1
ATOM 1182 N N . LEU A 1 145 ? -2.464 3.339 -16.427 1.00 90.31 145 LEU A N 1
ATOM 1183 C CA . LEU A 1 145 ? -3.295 2.753 -15.376 1.00 90.31 145 LEU A CA 1
ATOM 1184 C C . LEU A 1 145 ? -2.482 2.448 -14.108 1.00 90.31 145 LEU A C 1
ATOM 1186 O O . LEU A 1 145 ? -2.921 2.708 -12.988 1.00 90.31 145 LEU A O 1
ATOM 1190 N N . CYS A 1 146 ? -1.258 1.943 -14.279 1.00 90.94 146 CYS A N 1
ATOM 1191 C CA . CYS A 1 146 ? -0.332 1.749 -13.170 1.00 90.94 146 CYS A CA 1
ATOM 1192 C C . CYS A 1 146 ? 0.096 3.087 -12.556 1.00 90.94 146 CYS A C 1
ATOM 1194 O O . CYS A 1 146 ? 0.205 3.170 -11.337 1.00 90.94 146 CYS A O 1
ATOM 1196 N N . ASP A 1 147 ? 0.345 4.126 -13.361 1.00 90.50 147 ASP A N 1
ATOM 1197 C CA . ASP A 1 147 ? 0.677 5.455 -12.833 1.00 90.50 147 ASP A CA 1
ATOM 1198 C C . ASP A 1 147 ? -0.460 6.023 -11.976 1.00 90.50 147 ASP A C 1
ATOM 1200 O O . ASP A 1 147 ? -0.185 6.510 -10.882 1.00 90.50 147 ASP A O 1
ATOM 1204 N N . GLU A 1 148 ? -1.715 5.922 -12.416 1.00 93.19 148 GLU A N 1
ATOM 1205 C CA . GLU A 1 148 ? -2.885 6.367 -11.644 1.00 93.19 148 GLU A CA 1
ATOM 1206 C C . GLU A 1 148 ? -2.974 5.646 -10.294 1.00 93.19 148 GLU A C 1
ATOM 1208 O O . GLU A 1 148 ? -2.994 6.291 -9.245 1.00 93.19 148 GLU A O 1
ATOM 1213 N N . PHE A 1 149 ? -2.918 4.311 -10.304 1.00 94.88 149 PHE A N 1
ATOM 1214 C CA . PHE A 1 149 ? -2.965 3.505 -9.083 1.00 94.88 149 PHE A CA 1
ATOM 1215 C C . PHE A 1 149 ? -1.824 3.841 -8.106 1.00 94.88 149 PHE A C 1
ATOM 1217 O O . PHE A 1 149 ? -2.035 3.982 -6.900 1.00 94.88 149 PHE A O 1
ATOM 1224 N N . ILE A 1 150 ? -0.597 3.981 -8.619 1.00 95.19 150 ILE A N 1
ATOM 1225 C CA . ILE A 1 150 ? 0.588 4.300 -7.813 1.00 95.19 150 ILE A CA 1
ATOM 1226 C C . ILE A 1 150 ? 0.495 5.721 -7.244 1.00 95.19 150 ILE A C 1
ATOM 1228 O O . ILE A 1 150 ? 0.844 5.938 -6.081 1.00 95.19 150 ILE A O 1
ATOM 1232 N N . ASN A 1 151 ? 0.031 6.685 -8.041 1.00 94.06 151 ASN A N 1
ATOM 1233 C CA . ASN A 1 151 ? -0.099 8.079 -7.625 1.00 94.06 151 ASN A CA 1
ATOM 1234 C C . ASN A 1 151 ? -1.163 8.265 -6.541 1.00 94.06 151 ASN A C 1
ATOM 1236 O O . ASN A 1 151 ? -0.967 9.088 -5.645 1.00 94.06 151 ASN A O 1
ATOM 1240 N N . GLU A 1 152 ? -2.237 7.480 -6.569 1.00 96.19 152 GLU A N 1
ATOM 1241 C CA . GLU A 1 152 ? -3.268 7.515 -5.531 1.00 96.19 152 GLU A CA 1
ATOM 1242 C C . GLU A 1 152 ? -2.685 7.090 -4.172 1.00 96.19 152 GLU A C 1
ATOM 1244 O O . GLU A 1 152 ? -2.794 7.809 -3.176 1.00 96.19 152 GLU A O 1
ATOM 1249 N N . ILE A 1 153 ? -1.928 5.987 -4.145 1.00 95.19 153 ILE A N 1
ATOM 1250 C CA . ILE A 1 153 ? -1.243 5.517 -2.931 1.00 95.19 153 ILE A CA 1
ATOM 1251 C C . ILE A 1 153 ? -0.159 6.511 -2.486 1.00 95.19 153 ILE A C 1
ATOM 1253 O O . ILE A 1 153 ? -0.064 6.820 -1.295 1.00 95.19 153 ILE A O 1
ATOM 1257 N N . LYS A 1 154 ? 0.634 7.057 -3.422 1.00 94.38 154 LYS A N 1
ATOM 1258 C CA . LYS A 1 154 ? 1.612 8.129 -3.147 1.00 94.38 154 LYS A CA 1
ATOM 1259 C C . LYS A 1 154 ? 0.932 9.309 -2.452 1.00 94.38 154 LYS A C 1
ATOM 1261 O O . LYS A 1 154 ? 1.431 9.787 -1.435 1.00 94.38 154 LYS A O 1
ATOM 1266 N N . THR A 1 155 ? -0.208 9.754 -2.972 1.00 93.69 155 THR A N 1
ATOM 1267 C CA . THR A 1 155 ? -0.965 10.891 -2.435 1.00 93.69 155 THR A CA 1
ATOM 1268 C C . THR A 1 155 ? -1.482 10.602 -1.030 1.00 93.69 155 THR A C 1
ATOM 1270 O O . THR A 1 155 ? -1.302 11.433 -0.142 1.00 93.69 155 THR A O 1
ATOM 1273 N N . MET A 1 156 ? -2.031 9.406 -0.780 1.00 92.94 156 MET A N 1
ATOM 1274 C CA . MET A 1 156 ? -2.451 8.991 0.566 1.00 92.94 156 MET A CA 1
ATOM 1275 C C . MET A 1 156 ? -1.298 9.063 1.578 1.00 92.94 156 MET A C 1
ATOM 1277 O O . MET A 1 156 ? -1.471 9.602 2.671 1.00 92.94 156 MET A O 1
ATOM 1281 N N . ILE A 1 157 ? -0.115 8.560 1.206 1.00 91.19 157 ILE A N 1
ATOM 1282 C CA . ILE A 1 157 ? 1.074 8.549 2.070 1.00 91.19 157 ILE A CA 1
ATOM 1283 C C . ILE A 1 157 ? 1.579 9.968 2.345 1.00 91.19 157 ILE A C 1
ATOM 1285 O O . ILE A 1 157 ? 1.852 10.307 3.496 1.00 91.19 157 ILE A O 1
ATOM 1289 N N . ILE A 1 158 ? 1.710 10.802 1.309 1.00 90.00 158 ILE A N 1
ATOM 1290 C CA . ILE A 1 158 ? 2.192 12.182 1.458 1.00 90.00 158 ILE A CA 1
ATOM 1291 C C . ILE A 1 158 ? 1.228 12.988 2.330 1.00 90.00 158 ILE A C 1
ATOM 1293 O O . ILE A 1 158 ? 1.671 13.702 3.229 1.00 90.00 158 ILE A O 1
ATOM 1297 N N . ASN A 1 159 ? -0.078 12.847 2.097 1.00 87.69 159 ASN A N 1
ATOM 1298 C CA . ASN A 1 159 ? -1.092 13.562 2.860 1.00 87.69 159 ASN A CA 1
ATOM 1299 C C . ASN A 1 159 ? -1.056 13.178 4.340 1.00 87.69 159 ASN A C 1
ATOM 1301 O O . ASN A 1 159 ? -1.098 14.072 5.177 1.00 87.69 159 ASN A O 1
ATOM 1305 N N . ASP A 1 160 ? -0.918 11.892 4.679 1.00 84.31 160 ASP A N 1
ATOM 1306 C CA . ASP A 1 160 ? -0.773 11.460 6.078 1.00 84.31 160 ASP A CA 1
ATOM 1307 C C . ASP A 1 160 ? 0.558 11.923 6.691 1.00 84.31 160 ASP A C 1
ATOM 1309 O O . ASP A 1 160 ? 0.590 12.381 7.830 1.00 84.31 160 ASP A O 1
ATOM 1313 N N . GLY A 1 161 ? 1.654 11.865 5.926 1.00 76.00 161 GLY A N 1
ATOM 1314 C CA . GLY A 1 161 ? 2.976 12.316 6.367 1.00 76.00 161 GLY A CA 1
ATOM 1315 C C . GLY A 1 161 ? 3.031 13.810 6.701 1.00 76.00 161 GLY A C 1
ATOM 1316 O O . GLY A 1 161 ? 3.758 14.203 7.617 1.00 76.00 161 GLY A O 1
ATOM 1317 N N . ASN A 1 162 ? 2.231 14.619 6.002 1.00 75.06 162 ASN A N 1
ATOM 1318 C CA . ASN A 1 162 ? 2.096 16.060 6.214 1.00 75.06 162 ASN A CA 1
ATOM 1319 C C . ASN A 1 162 ? 1.113 16.431 7.339 1.00 75.06 162 ASN A C 1
ATOM 1321 O O . ASN A 1 162 ? 1.027 17.608 7.691 1.00 75.06 162 ASN A O 1
ATOM 1325 N N . LYS A 1 163 ? 0.368 15.476 7.919 1.00 69.19 163 LYS A N 1
ATOM 1326 C CA . LYS A 1 163 ? -0.514 15.771 9.055 1.00 69.19 163 LYS A CA 1
ATOM 1327 C C . LYS A 1 163 ? 0.318 16.160 10.277 1.00 69.19 163 LYS A C 1
ATOM 1329 O O . LYS A 1 163 ? 1.162 15.394 10.749 1.00 69.19 163 LYS A O 1
ATOM 1334 N N . THR A 1 164 ? 0.070 17.359 10.796 1.00 59.12 164 THR A N 1
ATOM 1335 C CA . THR A 1 164 ? 0.617 17.827 12.074 1.00 59.12 164 THR A CA 1
ATOM 1336 C C . THR A 1 164 ? -0.134 17.178 13.239 1.00 59.12 164 THR A C 1
ATOM 1338 O O . THR A 1 164 ? -1.228 16.641 13.066 1.00 59.12 164 THR A O 1
ATOM 1341 N N . ASN A 1 165 ? 0.427 17.240 14.452 1.00 53.09 165 ASN A N 1
ATOM 1342 C CA . ASN A 1 165 ? -0.255 16.758 15.662 1.00 53.09 165 ASN A CA 1
ATOM 1343 C C . ASN A 1 165 ? -1.624 17.436 15.875 1.00 53.0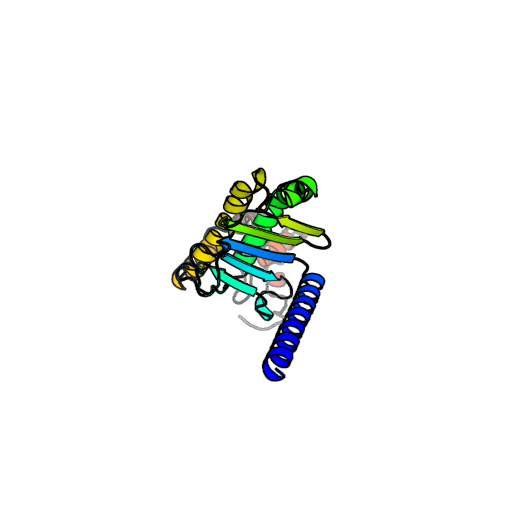9 165 ASN A C 1
ATOM 1345 O O . ASN A 1 165 ? -2.537 16.805 16.400 1.00 53.09 165 ASN A O 1
ATOM 1349 N N . GLU A 1 166 ? -1.782 18.685 15.429 1.00 54.03 166 GLU A N 1
ATOM 1350 C CA . GLU A 1 166 ? -3.058 19.413 15.450 1.00 54.03 166 GLU A CA 1
ATOM 1351 C C . GLU A 1 166 ? -4.102 18.747 14.544 1.00 54.03 166 GLU A C 1
ATOM 1353 O O . GLU A 1 166 ? -5.212 18.489 14.999 1.00 54.03 166 GLU A O 1
ATOM 1358 N N . ASN A 1 167 ? -3.720 18.323 13.334 1.00 56.88 167 ASN A N 1
ATOM 1359 C CA . ASN A 1 167 ? -4.613 17.596 12.422 1.00 56.88 167 ASN A CA 1
ATOM 1360 C C . ASN A 1 167 ? -5.044 16.234 12.992 1.00 56.88 167 ASN A C 1
ATOM 1362 O O . ASN A 1 167 ? -6.153 15.777 12.731 1.00 56.88 167 ASN A O 1
ATOM 1366 N N . PHE A 1 168 ? -4.193 15.571 13.786 1.00 53.25 168 PHE A N 1
ATOM 1367 C CA . PHE A 1 168 ? -4.562 14.330 14.479 1.00 53.25 168 PHE A CA 1
ATOM 1368 C C . PHE A 1 168 ? -5.579 14.570 15.597 1.00 53.25 168 PHE A C 1
ATOM 1370 O O . PHE A 1 168 ? -6.485 13.758 15.783 1.00 53.25 168 PHE A O 1
ATOM 1377 N N . ILE A 1 169 ? -5.435 15.659 16.355 1.00 56.88 169 ILE A N 1
ATOM 1378 C CA . ILE A 1 169 ? -6.408 16.048 17.381 1.00 56.88 169 ILE A CA 1
ATOM 1379 C C . ILE A 1 169 ? -7.731 16.412 16.707 1.00 56.88 169 ILE A C 1
ATOM 1381 O O . ILE A 1 169 ? -8.772 15.918 17.124 1.00 56.88 169 ILE A O 1
ATOM 1385 N N . GLU A 1 170 ? -7.691 17.183 15.625 1.00 57.34 170 GLU A N 1
ATOM 1386 C CA . GLU A 1 170 ? -8.873 17.601 14.876 1.00 57.34 170 GLU A CA 1
ATOM 1387 C C . GLU A 1 170 ? -9.571 16.424 14.173 1.00 57.34 170 GLU A C 1
ATOM 1389 O O . GLU A 1 170 ? -10.787 16.328 14.244 1.00 57.34 170 GLU A O 1
ATOM 1394 N N . GLU A 1 171 ? -8.852 15.456 13.586 1.00 55.50 171 GLU A N 1
ATOM 1395 C CA . GLU A 1 171 ? -9.455 14.226 13.039 1.00 55.50 171 GLU A CA 1
ATOM 1396 C C . GLU A 1 171 ? -10.055 13.324 14.123 1.00 55.50 171 GLU A C 1
ATOM 1398 O O . GLU A 1 171 ? -11.068 12.672 13.877 1.00 55.50 171 GLU A O 1
ATOM 1403 N N . ASN A 1 172 ? -9.458 13.261 15.317 1.00 53.31 172 ASN A N 1
ATOM 1404 C CA . ASN A 1 172 ? -10.016 12.486 16.426 1.00 53.31 172 ASN A CA 1
ATOM 1405 C C . ASN A 1 172 ? -11.226 13.187 17.050 1.00 53.31 172 ASN A C 1
ATOM 1407 O O . ASN A 1 172 ? -12.230 12.528 17.296 1.00 53.31 172 ASN A O 1
ATOM 1411 N N . ILE A 1 173 ? -11.178 14.509 17.232 1.00 53.84 173 ILE A N 1
ATOM 1412 C CA . ILE A 1 173 ? -12.323 15.325 17.654 1.00 53.84 173 ILE A CA 1
ATOM 1413 C C . ILE A 1 173 ? -13.429 15.229 16.607 1.00 53.84 173 ILE A C 1
ATOM 1415 O O . ILE A 1 173 ? -14.561 14.928 16.953 1.00 53.84 173 ILE A O 1
ATOM 1419 N N . ASN A 1 174 ? -13.111 15.362 15.322 1.00 49.16 174 ASN A N 1
ATOM 1420 C CA . ASN A 1 174 ? -14.085 15.201 14.254 1.00 49.16 174 ASN A CA 1
ATOM 1421 C C . ASN A 1 174 ? -14.580 13.762 14.152 1.00 49.16 174 ASN A C 1
ATOM 1423 O O . ASN A 1 174 ? -15.749 13.590 13.880 1.00 49.16 174 ASN A O 1
ATOM 1427 N N . LYS A 1 175 ? -13.805 12.709 14.431 1.00 47.31 175 LYS A N 1
ATOM 1428 C CA . LYS A 1 175 ? -14.360 11.345 14.555 1.00 47.31 175 LYS A CA 1
ATOM 1429 C C . LYS A 1 175 ? -15.280 11.196 15.768 1.00 47.31 175 LYS A C 1
ATOM 1431 O O . LYS A 1 175 ? -16.284 10.500 15.667 1.00 47.31 175 LYS A O 1
ATOM 1436 N N . ILE A 1 176 ? -14.981 11.860 16.882 1.00 50.53 176 ILE A N 1
ATOM 1437 C CA . ILE A 1 176 ? -15.869 11.927 18.052 1.00 50.53 176 ILE A CA 1
ATOM 1438 C C . ILE A 1 176 ? -17.153 12.711 17.716 1.00 50.53 176 ILE A C 1
ATOM 1440 O O . ILE A 1 176 ? -18.221 12.343 18.185 1.00 50.53 176 ILE A O 1
ATOM 1444 N N . LEU A 1 177 ? -17.070 13.741 16.868 1.00 47.31 177 LEU A N 1
ATOM 1445 C CA . LEU A 1 177 ? -18.198 14.592 16.463 1.00 47.31 177 LEU A CA 1
ATOM 1446 C C . LEU A 1 177 ? -18.961 14.087 15.218 1.00 47.31 177 LEU A C 1
ATOM 1448 O O . LEU A 1 177 ? -20.115 14.452 15.028 1.00 47.31 177 LEU A O 1
ATOM 1452 N N . SER A 1 178 ? -18.325 13.280 14.361 1.00 39.12 178 SER A N 1
ATOM 1453 C CA . SER A 1 178 ? -18.821 12.814 13.046 1.00 39.12 178 SER A CA 1
ATOM 1454 C C . SER A 1 178 ? -19.063 11.310 13.001 1.00 39.12 178 SER A C 1
ATOM 1456 O O . SER A 1 178 ? -19.475 10.785 11.966 1.00 39.12 178 SER A O 1
ATOM 1458 N N . THR A 1 179 ? -18.804 10.588 14.094 1.00 33.41 179 THR A N 1
ATOM 1459 C CA . THR A 1 179 ? -19.523 9.335 14.299 1.00 33.41 179 THR A CA 1
ATOM 1460 C C . THR A 1 179 ? -20.984 9.734 14.472 1.00 33.41 179 THR A C 1
ATOM 1462 O O . THR A 1 179 ? -21.291 10.504 15.381 1.00 33.41 179 THR A O 1
ATOM 1465 N N . PRO A 1 180 ? -21.905 9.272 13.609 1.00 40.38 180 PRO A N 1
ATOM 1466 C CA . PRO A 1 180 ? -23.295 9.289 13.998 1.00 40.38 180 PRO A CA 1
ATOM 1467 C C . PRO A 1 180 ? -23.350 8.361 15.202 1.00 40.38 180 PRO A C 1
ATOM 1469 O O . PRO A 1 180 ? -23.189 7.149 15.051 1.00 40.38 180 PRO A O 1
ATOM 1472 N N . THR A 1 181 ? -23.486 8.927 16.397 1.00 42.12 181 THR A N 1
ATOM 1473 C CA . THR A 1 181 ? -23.959 8.197 17.564 1.00 42.12 181 THR A CA 1
ATOM 1474 C C . THR A 1 181 ? -25.213 7.455 17.099 1.00 42.12 181 THR A C 1
ATOM 1476 O O . THR A 1 181 ? -26.197 8.105 16.737 1.00 42.12 181 THR A O 1
ATOM 1479 N N . PRO A 1 182 ? -25.223 6.109 17.044 1.00 41.62 182 PRO A N 1
ATOM 1480 C CA . PRO A 1 182 ? -26.489 5.398 17.018 1.00 41.62 182 PRO A CA 1
ATOM 1481 C C . PRO A 1 182 ? -27.243 5.788 18.302 1.00 41.62 182 PRO A C 1
ATOM 1483 O O . PRO A 1 182 ? -26.611 6.206 19.275 1.00 41.62 182 PRO A O 1
ATOM 1486 N N . PRO A 1 183 ? -28.577 5.700 18.318 1.00 54.59 183 PRO A N 1
ATOM 1487 C CA . PRO A 1 183 ? -29.476 6.599 19.037 1.00 54.59 183 PRO A CA 1
ATOM 1488 C C . PRO A 1 183 ? -29.563 6.274 20.536 1.00 54.59 183 PRO A C 1
ATOM 1490 O O . PRO A 1 183 ? -30.638 5.991 21.052 1.00 54.59 183 PRO A O 1
ATOM 1493 N N . VAL A 1 184 ? -28.443 6.286 21.259 1.00 51.81 184 VAL A N 1
ATOM 1494 C CA . VAL A 1 184 ? -28.431 6.043 22.706 1.00 51.81 184 VAL A CA 1
ATOM 1495 C C . VAL A 1 184 ? -29.189 7.156 23.419 1.00 51.81 184 VAL A C 1
ATOM 1497 O O . VAL A 1 184 ? -29.898 6.864 24.370 1.00 51.81 184 VAL A O 1
ATOM 1500 N N . ASP A 1 185 ? -29.133 8.398 22.932 1.00 57.28 185 ASP A N 1
ATOM 1501 C CA . ASP A 1 185 ? -29.872 9.503 23.548 1.00 57.28 185 ASP A CA 1
ATOM 1502 C C . ASP A 1 185 ? -31.390 9.426 23.257 1.00 57.28 185 ASP A C 1
ATOM 1504 O O . ASP A 1 185 ? -32.181 9.610 24.180 1.00 57.28 185 ASP A O 1
ATOM 1508 N N . GLU A 1 186 ? -31.831 9.042 22.047 1.00 64.94 186 GLU A N 1
ATOM 1509 C CA . GLU A 1 186 ? -33.272 8.853 21.770 1.00 64.94 186 GLU A CA 1
ATOM 1510 C C . GLU A 1 186 ? -33.844 7.594 22.442 1.00 64.94 186 GLU A C 1
ATOM 1512 O O . GLU A 1 186 ? -34.959 7.632 22.967 1.00 64.94 186 GLU A O 1
ATOM 1517 N N . GLU A 1 187 ? -33.111 6.470 22.465 1.00 66.25 187 GLU A N 1
ATOM 1518 C CA . GLU A 1 187 ? -33.539 5.285 23.219 1.00 66.25 187 GLU A CA 1
ATOM 1519 C C . GLU A 1 187 ? -33.557 5.569 24.719 1.00 66.25 187 GLU A C 1
ATOM 1521 O O . GLU A 1 187 ? -34.507 5.174 25.396 1.00 66.25 187 GLU A O 1
ATOM 1526 N N . PHE A 1 188 ? -32.559 6.284 25.243 1.00 72.94 188 PHE A N 1
ATOM 1527 C CA . PHE A 1 188 ? -32.532 6.690 26.642 1.00 72.94 188 PHE A CA 1
ATOM 1528 C C . PHE A 1 188 ? -33.732 7.572 26.977 1.00 72.94 188 PHE A C 1
ATOM 1530 O O . PHE A 1 188 ? -34.441 7.281 27.937 1.00 72.94 188 PHE A O 1
ATOM 1537 N N . GLU A 1 189 ? -34.031 8.594 26.172 1.00 75.00 189 GLU A N 1
ATOM 1538 C CA . GLU A 1 189 ? -35.216 9.431 26.374 1.00 75.00 189 GLU A CA 1
ATOM 1539 C C . GLU A 1 189 ? -36.521 8.635 26.266 1.00 75.00 189 GLU A C 1
ATOM 1541 O O . GLU A 1 189 ? -37.429 8.822 27.082 1.00 75.00 189 GLU A O 1
ATOM 1546 N N . LYS A 1 190 ? -36.623 7.717 25.298 1.00 78.00 190 LYS A N 1
ATOM 1547 C CA . LYS A 1 190 ? -37.796 6.855 25.114 1.00 78.00 190 LYS A CA 1
ATOM 1548 C C . LYS A 1 190 ? -38.026 5.954 26.326 1.00 78.00 190 LYS A C 1
ATOM 1550 O O . LYS A 1 190 ? -39.144 5.896 26.834 1.00 78.00 190 LYS A O 1
ATOM 1555 N N . TYR A 1 191 ? -36.994 5.261 26.801 1.00 73.31 191 TYR A N 1
ATOM 1556 C CA . TYR A 1 191 ? -37.106 4.365 27.951 1.00 73.31 191 TYR A CA 1
ATOM 1557 C C . TYR A 1 191 ? -37.276 5.134 29.266 1.00 73.31 191 TYR A C 1
ATOM 1559 O O . TYR A 1 191 ? -38.073 4.711 30.100 1.00 73.31 191 TYR A O 1
ATOM 1567 N N . CYS A 1 192 ? -36.647 6.302 29.424 1.00 76.81 192 CYS A N 1
ATOM 1568 C CA . CYS A 1 192 ? -36.891 7.194 30.560 1.00 76.81 192 CYS A CA 1
ATOM 1569 C C . CYS A 1 192 ? -38.349 7.670 30.617 1.00 76.81 192 CYS A C 1
ATOM 1571 O O . CYS A 1 192 ? -38.942 7.657 31.696 1.00 76.81 192 CYS A O 1
ATOM 1573 N N . LYS A 1 193 ? -38.953 8.034 29.474 1.00 79.62 193 LYS A N 1
ATOM 1574 C CA . LYS A 1 193 ? -40.383 8.382 29.399 1.00 79.62 193 LYS A CA 1
ATOM 1575 C C . LYS A 1 193 ? -41.275 7.197 29.761 1.00 79.62 193 LYS A C 1
ATOM 1577 O O . LYS A 1 193 ? -42.135 7.343 30.615 1.00 79.62 193 LYS A O 1
ATOM 1582 N N . LEU A 1 194 ? -41.024 6.012 29.198 1.00 79.12 194 LEU A N 1
ATOM 1583 C CA . LEU A 1 194 ? -41.799 4.803 29.518 1.00 79.12 194 LEU A CA 1
ATOM 1584 C C . LEU A 1 194 ? -41.717 4.422 31.002 1.00 79.12 194 LEU A C 1
ATOM 1586 O O . LEU A 1 194 ? -42.708 3.999 31.595 1.00 79.12 194 LEU A O 1
ATOM 1590 N N . TYR A 1 195 ? -40.541 4.580 31.606 1.00 75.62 195 TYR A N 1
ATOM 1591 C CA . TYR A 1 195 ? -40.336 4.363 33.032 1.00 75.62 195 TYR A CA 1
ATOM 1592 C C . TYR A 1 195 ? -41.110 5.381 33.879 1.00 75.62 195 TYR A C 1
ATOM 1594 O O . TYR A 1 195 ? -41.807 4.999 34.819 1.00 75.62 195 TYR A O 1
ATOM 1602 N N . GLN A 1 196 ? -41.043 6.664 33.510 1.00 79.94 196 GLN A N 1
ATOM 1603 C CA . GLN A 1 196 ? -41.779 7.733 34.180 1.00 79.94 196 GLN A CA 1
ATOM 1604 C C . GLN A 1 196 ? -43.297 7.559 34.051 1.00 79.94 196 GLN A C 1
ATOM 1606 O O . GLN A 1 196 ? -44.004 7.741 35.038 1.00 79.94 196 GLN A O 1
ATOM 1611 N N . ASP A 1 197 ? -43.794 7.156 32.884 1.00 77.81 197 ASP A N 1
ATOM 1612 C CA . ASP A 1 197 ? -45.219 6.911 32.651 1.00 77.81 197 ASP A CA 1
ATOM 1613 C C . ASP A 1 197 ? -45.732 5.707 33.455 1.00 77.81 197 ASP A C 1
ATOM 1615 O O . ASP A 1 197 ? -46.873 5.712 33.916 1.00 77.81 197 ASP A O 1
ATOM 1619 N N . ARG A 1 198 ? -44.901 4.672 33.653 1.00 75.75 198 ARG A N 1
ATOM 1620 C CA . ARG A 1 198 ? -45.298 3.443 34.361 1.00 75.75 198 ARG A CA 1
ATOM 1621 C C . ARG A 1 198 ? -45.126 3.519 35.880 1.00 75.75 198 ARG A C 1
ATOM 1623 O O . ARG A 1 198 ? -45.980 3.005 36.597 1.00 75.75 198 ARG A O 1
ATOM 1630 N N . PHE A 1 199 ? -44.060 4.147 36.375 1.00 75.19 199 PHE A N 1
ATOM 1631 C CA . PHE A 1 199 ? -43.724 4.182 37.808 1.00 75.19 199 PHE A CA 1
ATOM 1632 C C . PHE A 1 199 ? -43.840 5.576 38.443 1.00 75.19 199 PHE A C 1
ATOM 1634 O O . PHE A 1 199 ? -43.664 5.717 39.652 1.00 75.19 199 PHE A O 1
ATOM 1641 N N . GLY A 1 200 ? -44.116 6.626 37.660 1.00 73.94 200 GLY A N 1
ATOM 1642 C CA . GLY A 1 200 ? -44.239 8.006 38.148 1.00 73.94 200 GLY A CA 1
ATOM 1643 C C . GLY A 1 200 ? -42.917 8.648 38.588 1.00 73.94 200 GLY A C 1
ATOM 1644 O O . GLY A 1 200 ? -42.923 9.759 39.118 1.00 73.94 200 GLY A O 1
ATOM 1645 N N . LYS A 1 201 ? -41.781 7.970 38.383 1.00 75.12 201 LYS A N 1
ATOM 1646 C CA . LYS A 1 201 ? -40.445 8.404 38.816 1.00 75.12 201 LYS A CA 1
ATOM 1647 C C . LYS A 1 201 ? -39.537 8.673 37.624 1.00 75.12 201 LYS A C 1
ATOM 1649 O O . LYS A 1 201 ? -39.617 8.001 36.602 1.0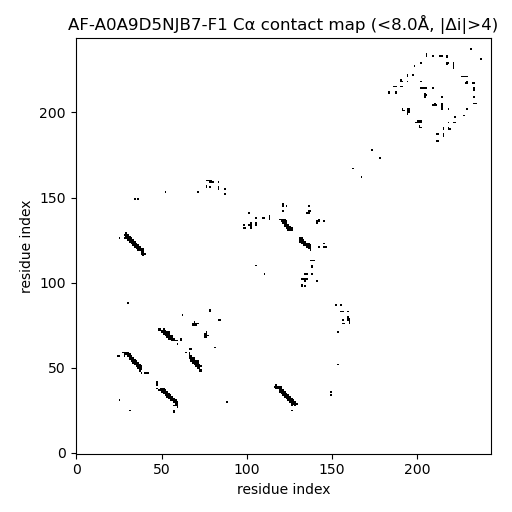0 75.12 201 LYS A O 1
ATOM 1654 N N . LYS A 1 202 ? -38.641 9.651 37.762 1.00 73.81 202 LYS A N 1
ATOM 1655 C CA . LYS A 1 202 ? -37.623 9.933 36.743 1.00 73.81 202 LYS A CA 1
ATOM 1656 C C . LYS A 1 202 ? -36.471 8.949 36.895 1.00 73.81 202 LYS A C 1
ATOM 1658 O O . LYS A 1 202 ? -35.912 8.834 37.983 1.00 73.81 202 LYS A O 1
ATOM 1663 N N . ALA A 1 203 ? -36.119 8.266 35.811 1.00 70.81 203 ALA A N 1
ATOM 1664 C CA . ALA A 1 203 ? -34.895 7.484 35.775 1.00 70.81 203 ALA A CA 1
ATOM 1665 C C . ALA A 1 203 ? -33.671 8.413 35.819 1.00 70.81 203 ALA A C 1
ATOM 1667 O O . ALA A 1 203 ? -33.715 9.541 35.322 1.00 70.81 203 ALA A O 1
ATOM 1668 N N . TYR A 1 204 ? -32.587 7.938 36.423 1.00 73.50 204 TYR A N 1
ATOM 1669 C CA . TYR A 1 204 ? -31.340 8.677 36.582 1.00 73.50 204 TYR A CA 1
ATOM 1670 C C . TYR A 1 204 ? -30.151 7.767 36.270 1.00 73.50 204 TYR A C 1
ATOM 1672 O O . TYR A 1 204 ? -30.277 6.544 36.247 1.00 73.50 204 TYR A O 1
ATOM 1680 N N . ILE A 1 205 ? -28.996 8.376 36.016 1.00 72.12 205 ILE A N 1
ATOM 1681 C CA . ILE A 1 205 ? -27.740 7.662 35.783 1.00 72.12 205 ILE A CA 1
ATOM 1682 C C . ILE A 1 205 ? -26.979 7.637 37.109 1.00 72.12 205 ILE A C 1
ATOM 1684 O O . ILE A 1 205 ? -26.780 8.684 37.720 1.00 72.12 205 ILE A O 1
ATOM 1688 N N . ALA A 1 206 ? -26.570 6.454 37.564 1.00 62.78 206 ALA A N 1
ATOM 1689 C CA . ALA A 1 206 ? -25.789 6.300 38.790 1.00 62.78 206 ALA A CA 1
ATOM 1690 C C . ALA A 1 206 ? -24.364 6.868 38.628 1.00 62.78 206 ALA A C 1
ATOM 1692 O O . ALA A 1 206 ? -23.623 6.434 37.753 1.00 62.78 206 ALA A O 1
ATOM 1693 N N . GLU A 1 207 ? -23.928 7.791 39.483 1.00 53.16 207 GLU A N 1
ATOM 1694 C CA . GLU A 1 207 ? -22.530 8.259 39.538 1.00 53.16 207 GLU A CA 1
ATOM 1695 C C . GLU A 1 207 ? -21.744 7.526 40.649 1.00 53.16 207 GLU A C 1
ATOM 1697 O O . GLU A 1 207 ? -22.362 7.084 41.623 1.00 53.16 207 GLU A O 1
ATOM 1702 N N . PRO A 1 208 ? -20.402 7.355 40.542 1.00 47.72 208 PRO A N 1
ATOM 1703 C CA . PRO A 1 208 ? -19.489 7.865 39.505 1.00 47.72 208 PRO A CA 1
ATOM 1704 C C . PRO A 1 208 ? -19.218 6.897 38.330 1.00 47.72 208 PRO A C 1
ATOM 1706 O O . PRO A 1 208 ? -18.372 7.188 37.489 1.00 47.72 208 PRO A O 1
ATOM 1709 N N . GLY A 1 209 ? -19.886 5.736 38.267 1.00 51.97 209 GLY A N 1
ATOM 1710 C CA . GLY A 1 209 ? -19.560 4.652 37.317 1.00 51.97 209 GLY A CA 1
ATOM 1711 C C . GLY A 1 209 ? -20.700 4.153 36.416 1.00 51.97 209 GLY A C 1
ATOM 1712 O O . GLY A 1 209 ? -20.549 3.116 35.765 1.00 51.97 209 GLY A O 1
ATOM 1713 N N . GLY A 1 210 ? -21.856 4.814 36.404 1.00 59.12 210 GLY A N 1
ATOM 1714 C CA . GLY A 1 210 ? -23.010 4.431 35.592 1.00 59.12 210 GLY A CA 1
ATOM 1715 C C . GLY A 1 210 ? -22.929 4.976 34.170 1.00 59.12 210 GLY A C 1
ATOM 1716 O O . GLY A 1 210 ? -22.569 6.127 33.935 1.00 59.12 210 GLY A O 1
ATOM 1717 N N . THR A 1 211 ? -23.288 4.133 33.206 1.00 71.75 211 THR A N 1
ATOM 1718 C CA . THR A 1 211 ? -23.418 4.502 31.792 1.00 71.75 211 THR A CA 1
ATOM 1719 C C . THR A 1 211 ? -24.898 4.555 31.398 1.00 71.75 211 THR A C 1
ATOM 1721 O O . THR A 1 211 ? -25.748 3.906 32.021 1.00 71.75 211 THR A O 1
ATOM 1724 N N . ARG A 1 212 ? -25.235 5.317 30.346 1.00 74.12 212 ARG A N 1
ATOM 1725 C CA . ARG A 1 212 ? -26.612 5.392 29.810 1.00 74.12 212 ARG A CA 1
ATOM 1726 C C . ARG A 1 212 ? -27.136 4.021 29.389 1.00 74.12 212 ARG A C 1
ATOM 1728 O O . ARG A 1 212 ? -28.279 3.693 29.677 1.00 74.12 212 ARG A O 1
ATOM 1735 N N . GLU A 1 213 ? -26.275 3.193 28.808 1.00 74.38 213 GLU A N 1
ATOM 1736 C CA . GLU A 1 213 ? -26.583 1.819 28.391 1.00 74.38 213 GLU A CA 1
ATOM 1737 C C . GLU A 1 213 ? -27.036 0.946 29.569 1.00 74.38 213 GLU A C 1
ATOM 1739 O O . GLU A 1 213 ? -28.103 0.337 29.513 1.00 74.38 213 GLU A O 1
ATOM 1744 N N . ARG A 1 214 ? -26.293 0.969 30.687 1.00 72.62 214 ARG A N 1
ATOM 1745 C CA . ARG A 1 214 ? -26.666 0.246 31.917 1.00 72.62 214 ARG A CA 1
ATOM 1746 C C . ARG A 1 214 ? -28.003 0.708 32.480 1.00 72.62 214 ARG A C 1
ATOM 1748 O O . ARG A 1 214 ? -28.784 -0.094 32.983 1.00 72.62 214 ARG A O 1
ATOM 1755 N N . THR A 1 215 ? -28.274 2.003 32.371 1.00 75.62 215 THR A N 1
ATOM 1756 C CA . THR A 1 215 ? -29.536 2.587 32.827 1.00 75.62 215 THR A CA 1
ATOM 1757 C C . THR A 1 215 ? -30.704 2.134 31.946 1.00 75.62 215 THR A C 1
ATOM 1759 O O . THR A 1 215 ? -31.754 1.772 32.470 1.00 75.62 215 THR A O 1
ATOM 1762 N N . ILE A 1 216 ? -30.523 2.056 30.621 1.00 78.38 216 ILE A N 1
ATOM 1763 C CA . ILE A 1 216 ? -31.537 1.523 29.692 1.00 78.38 216 ILE A CA 1
ATOM 1764 C C . ILE A 1 216 ? -31.834 0.051 29.990 1.00 78.38 216 ILE A C 1
ATOM 1766 O O . ILE A 1 216 ? -33.001 -0.339 30.028 1.00 78.38 216 ILE A O 1
ATOM 1770 N N . GLU A 1 217 ? -30.811 -0.776 30.209 1.00 78.56 217 GLU A N 1
ATOM 1771 C CA . GLU A 1 217 ? -30.996 -2.193 30.550 1.00 78.56 217 GLU A CA 1
ATOM 1772 C C . GLU A 1 217 ? -31.745 -2.370 31.875 1.00 78.56 217 GLU A C 1
ATOM 1774 O O . GLU A 1 217 ? -32.695 -3.153 31.945 1.00 78.56 217 GLU A O 1
ATOM 1779 N N . ALA A 1 218 ? -31.393 -1.590 32.899 1.00 74.94 218 ALA A N 1
ATOM 1780 C CA . ALA A 1 218 ? -32.087 -1.612 34.181 1.00 74.94 218 ALA A CA 1
ATOM 1781 C C . ALA A 1 218 ? -33.561 -1.187 34.045 1.00 74.94 218 ALA A C 1
ATOM 1783 O O . ALA A 1 218 ? -34.448 -1.859 34.577 1.00 74.94 218 ALA A O 1
ATOM 1784 N N . ILE A 1 219 ? -33.846 -0.135 33.267 1.00 77.50 219 ILE A N 1
ATOM 1785 C CA . ILE A 1 219 ? -35.217 0.297 32.959 1.00 77.50 219 ILE A CA 1
ATOM 1786 C C . ILE A 1 219 ? -35.990 -0.807 32.228 1.00 77.50 219 ILE A C 1
ATOM 1788 O O . ILE A 1 219 ? -37.132 -1.086 32.592 1.00 77.50 219 ILE A O 1
ATOM 1792 N N . LYS A 1 220 ? -35.390 -1.463 31.224 1.00 80.00 220 LYS A N 1
ATOM 1793 C CA . LYS A 1 220 ? -36.027 -2.570 30.488 1.00 80.00 220 LYS A CA 1
ATOM 1794 C C . LYS A 1 220 ? -36.430 -3.707 31.432 1.00 80.00 220 LYS A C 1
ATOM 1796 O O . LYS A 1 220 ? -37.554 -4.187 31.333 1.00 80.00 220 LYS A O 1
ATOM 1801 N N . ILE A 1 221 ? -35.569 -4.079 32.383 1.00 78.69 221 ILE A N 1
ATOM 1802 C CA . ILE A 1 221 ? -35.875 -5.100 33.400 1.00 78.69 221 ILE A CA 1
ATOM 1803 C C . ILE A 1 221 ? -37.028 -4.652 34.310 1.00 78.69 221 ILE A C 1
ATOM 1805 O O . ILE A 1 221 ? -37.915 -5.454 34.598 1.00 78.69 221 ILE A O 1
ATOM 1809 N N . CYS A 1 222 ? -37.048 -3.385 34.736 1.00 75.81 222 CYS A N 1
ATOM 1810 C CA . CYS A 1 222 ? -38.142 -2.846 35.552 1.00 75.81 222 CYS A CA 1
ATOM 1811 C C . CYS A 1 222 ? -39.477 -2.871 34.792 1.00 75.81 222 CYS A C 1
ATOM 1813 O O . CYS A 1 222 ? -40.504 -3.265 35.340 1.00 75.81 222 CYS A O 1
ATOM 1815 N N . LEU A 1 223 ? -39.468 -2.492 33.509 1.00 75.62 223 LEU A N 1
ATOM 1816 C CA . LEU A 1 223 ? -40.658 -2.504 32.656 1.00 75.62 223 LEU A CA 1
ATOM 1817 C C . LEU A 1 223 ? -41.179 -3.925 32.393 1.00 75.62 223 LEU A C 1
ATOM 1819 O O . LEU A 1 223 ? -42.396 -4.111 32.398 1.00 75.62 223 LEU A O 1
ATOM 1823 N N . ASP A 1 224 ? -40.283 -4.896 32.187 1.00 79.56 224 ASP A N 1
ATOM 1824 C CA . ASP A 1 224 ? -40.611 -6.306 31.926 1.00 79.56 224 ASP A CA 1
ATOM 1825 C C . ASP A 1 224 ? -41.178 -7.006 33.170 1.00 79.56 224 ASP A C 1
ATOM 1827 O O . ASP A 1 224 ? -42.222 -7.653 33.111 1.00 79.56 224 ASP A O 1
ATOM 1831 N N . LYS A 1 225 ? -40.548 -6.794 34.332 1.00 75.50 225 LYS A N 1
ATOM 1832 C CA . LYS A 1 225 ? -41.011 -7.346 35.615 1.00 75.50 225 LYS A CA 1
ATOM 1833 C C . LYS A 1 225 ? -42.164 -6.562 36.243 1.00 75.50 225 LYS A C 1
ATOM 1835 O O . LYS A 1 225 ? -42.773 -7.045 37.189 1.00 75.50 225 LYS A O 1
ATOM 1840 N N . ASN A 1 226 ? -42.468 -5.376 35.712 1.00 75.94 226 ASN A N 1
ATOM 1841 C CA . ASN A 1 226 ? -43.457 -4.435 36.242 1.00 75.94 226 ASN A CA 1
ATOM 1842 C C . ASN A 1 226 ? -43.231 -4.077 37.728 1.00 75.94 226 ASN A C 1
ATOM 1844 O O . ASN A 1 226 ? -44.178 -3.841 38.476 1.00 75.94 226 ASN A O 1
ATOM 1848 N N . GLU A 1 227 ? -41.966 -4.020 38.140 1.00 75.62 227 GLU A N 1
ATOM 1849 C CA . GLU A 1 227 ? -41.526 -3.685 39.495 1.00 75.62 227 GLU A CA 1
ATOM 1850 C C . GLU A 1 227 ? -40.441 -2.602 39.423 1.00 75.62 227 GLU A C 1
ATOM 1852 O O . GLU A 1 227 ? -39.555 -2.655 38.567 1.00 75.62 227 GLU A O 1
ATOM 1857 N N . ASP A 1 228 ? -40.505 -1.617 40.324 1.00 77.44 228 ASP A N 1
ATOM 1858 C CA . ASP A 1 228 ? -39.497 -0.558 40.449 1.00 77.44 228 ASP A CA 1
ATOM 1859 C C . ASP A 1 228 ? -38.262 -1.107 41.177 1.00 77.44 228 ASP A C 1
ATOM 1861 O O . ASP A 1 228 ? -38.208 -1.165 42.407 1.00 77.44 228 ASP A O 1
ATOM 1865 N N . LEU A 1 229 ? -37.288 -1.569 40.392 1.00 78.38 229 LEU A N 1
ATOM 1866 C CA . LEU A 1 229 ? -36.024 -2.134 40.870 1.00 78.38 229 LEU A CA 1
ATOM 1867 C C . LEU A 1 229 ? -34.817 -1.314 40.402 1.00 78.38 229 LEU A C 1
ATOM 1869 O O . LEU A 1 229 ? -33.688 -1.806 40.463 1.00 78.38 229 LEU A O 1
ATOM 1873 N N . LEU A 1 230 ? -35.035 -0.087 39.918 1.00 76.12 230 LEU A N 1
ATOM 1874 C CA . LEU A 1 230 ? -34.001 0.690 39.237 1.00 76.12 230 LEU A CA 1
ATOM 1875 C C . LEU A 1 230 ? -32.801 0.944 40.158 1.00 76.12 230 LEU A C 1
ATOM 1877 O O . LEU A 1 230 ? -31.668 0.675 39.766 1.00 76.12 230 LEU A O 1
ATOM 1881 N N . ASP A 1 231 ? -33.053 1.330 41.410 1.00 70.25 231 ASP A N 1
ATOM 1882 C CA . ASP A 1 231 ? -32.009 1.571 42.415 1.00 70.25 231 ASP A CA 1
ATOM 1883 C C . ASP A 1 231 ? -31.208 0.298 42.732 1.00 70.25 231 ASP A C 1
ATOM 1885 O O . ASP A 1 231 ? -29.981 0.325 42.810 1.00 70.25 231 ASP A O 1
ATOM 1889 N N . LYS A 1 232 ? -31.894 -0.846 42.842 1.00 71.56 232 LYS A N 1
ATOM 1890 C CA . LYS A 1 232 ? -31.277 -2.146 43.148 1.00 71.56 232 LYS A CA 1
ATOM 1891 C C . LYS A 1 232 ? -30.417 -2.668 41.995 1.00 71.56 232 LYS A C 1
ATOM 1893 O O . LYS A 1 232 ? -29.411 -3.334 42.223 1.00 71.56 232 LYS A O 1
ATOM 1898 N N . LEU A 1 233 ? -30.827 -2.392 40.758 1.00 72.75 233 LEU A N 1
ATOM 1899 C CA . LEU A 1 233 ? -30.107 -2.798 39.551 1.00 72.75 233 LEU A CA 1
ATOM 1900 C C . LEU A 1 233 ? -28.905 -1.891 39.266 1.00 72.75 233 LEU A C 1
ATOM 1902 O O . LEU A 1 233 ? -27.891 -2.371 38.763 1.00 72.75 233 LEU A O 1
ATOM 1906 N N . LEU A 1 234 ? -29.006 -0.601 39.597 1.00 71.94 234 LEU A N 1
ATOM 1907 C CA . LEU A 1 234 ? -27.921 0.364 39.424 1.00 71.94 234 LEU A CA 1
ATOM 1908 C C . LEU A 1 234 ? -26.888 0.318 40.560 1.00 71.94 234 LEU A C 1
ATOM 1910 O O . LEU A 1 234 ? -25.708 0.562 40.307 1.00 71.94 234 LEU A O 1
ATOM 1914 N N . TYR A 1 235 ? -27.297 -0.062 41.774 1.00 67.19 235 TYR A N 1
ATOM 1915 C CA . TYR A 1 235 ? -26.422 -0.234 42.937 1.00 67.19 235 TYR A CA 1
ATOM 1916 C C . TYR A 1 235 ? -26.541 -1.645 43.537 1.00 67.19 235 TYR A C 1
ATOM 1918 O O . TYR A 1 235 ? -27.038 -1.810 44.652 1.00 67.19 235 TYR A O 1
ATOM 1926 N N . PRO A 1 236 ? -26.035 -2.685 42.849 1.00 59.62 236 PRO A N 1
ATOM 1927 C CA . PRO A 1 236 ? -26.096 -4.059 43.350 1.00 59.62 236 PRO A CA 1
ATOM 1928 C C . PRO A 1 236 ? -25.246 -4.302 44.613 1.00 59.62 236 PRO A C 1
ATOM 1930 O O . PRO A 1 236 ? -25.393 -5.349 45.229 1.00 59.62 236 PRO A O 1
ATOM 1933 N N . ASN A 1 237 ? -24.385 -3.349 45.002 1.00 51.34 237 ASN A N 1
ATOM 1934 C CA . ASN A 1 237 ? -23.492 -3.434 46.167 1.00 51.34 237 ASN A CA 1
ATOM 1935 C C . ASN A 1 237 ? -23.926 -2.582 47.373 1.00 51.34 237 ASN A C 1
ATOM 1937 O O . ASN A 1 237 ? -23.138 -2.424 48.302 1.00 51.34 237 ASN A O 1
ATOM 1941 N N . ASN A 1 238 ? -25.148 -2.048 47.401 1.00 48.53 238 ASN A N 1
ATOM 1942 C CA . ASN A 1 238 ? -25.684 -1.462 48.631 1.00 48.53 238 ASN A CA 1
ATOM 1943 C C . ASN A 1 238 ? -26.351 -2.555 49.481 1.00 48.53 238 ASN A C 1
ATOM 1945 O O . ASN A 1 238 ? -27.562 -2.535 49.692 1.00 48.53 238 ASN A O 1
ATOM 1949 N N . ASP A 1 239 ? -25.546 -3.506 49.962 1.00 42.03 239 ASP A N 1
ATOM 1950 C CA . ASP A 1 239 ? -25.851 -4.152 51.237 1.00 42.03 239 ASP A CA 1
ATOM 1951 C C . ASP A 1 239 ? -25.650 -3.081 52.318 1.00 42.03 239 ASP A C 1
ATOM 1953 O O . ASP A 1 239 ? -24.535 -2.616 52.548 1.00 42.03 239 ASP A O 1
ATOM 1957 N N . ASP A 1 240 ? -26.760 -2.640 52.908 1.00 48.91 240 ASP A N 1
ATOM 1958 C CA . ASP A 1 240 ? -26.870 -2.025 54.231 1.00 48.91 240 ASP A CA 1
ATOM 1959 C C . ASP A 1 240 ? -25.660 -1.213 54.727 1.00 48.91 240 ASP A C 1
ATOM 1961 O O . ASP A 1 240 ? -24.890 -1.669 55.572 1.00 48.91 240 ASP A O 1
ATOM 1965 N N . ASN A 1 241 ? -25.526 0.035 54.271 1.00 43.94 241 ASN A N 1
ATOM 1966 C CA . ASN A 1 241 ? -25.093 1.153 55.119 1.00 43.94 241 ASN A CA 1
ATOM 1967 C C . ASN A 1 241 ? -25.135 2.471 54.342 1.00 43.94 241 ASN A C 1
ATOM 1969 O O . ASN A 1 241 ? -24.244 2.758 53.550 1.00 43.94 241 ASN A O 1
ATOM 1973 N N . ILE A 1 242 ? -26.152 3.287 54.609 1.00 35.81 242 ILE A N 1
ATOM 1974 C CA . ILE A 1 242 ? -26.007 4.621 55.212 1.00 35.81 242 ILE A CA 1
ATOM 1975 C C . ILE A 1 242 ? -27.408 5.011 5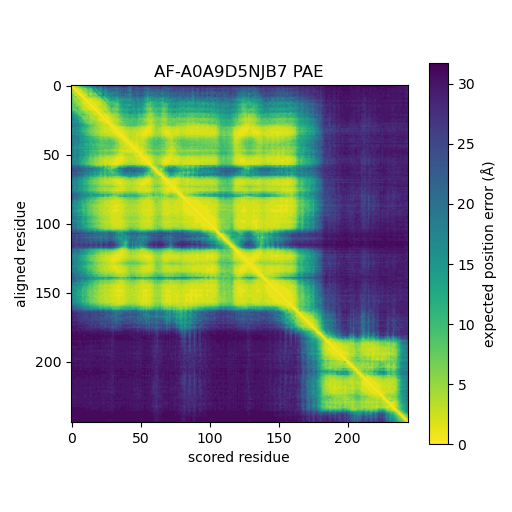5.710 1.00 35.81 242 ILE A C 1
ATOM 1977 O O . ILE A 1 242 ? -28.363 5.103 54.941 1.00 35.81 242 ILE A O 1
ATOM 1981 N N . LEU A 1 243 ? -27.517 5.140 57.035 1.00 37.59 243 LEU A N 1
ATOM 1982 C CA . LEU A 1 243 ? -28.666 5.689 57.751 1.00 37.59 243 LEU A CA 1
ATOM 1983 C C . LEU A 1 243 ? -28.948 7.139 57.316 1.00 37.59 243 LEU A C 1
ATOM 1985 O O . LEU A 1 243 ? -27.999 7.900 57.161 1.00 37.59 243 LEU A O 1
ATOM 1989 N N . TYR A 1 244 ? -30.250 7.451 57.239 1.00 39.75 244 TYR A N 1
ATOM 1990 C CA . TYR A 1 244 ? -30.938 8.746 57.426 1.00 39.75 244 TYR A CA 1
ATOM 1991 C C . TYR A 1 244 ? -30.191 10.046 57.099 1.00 39.75 244 TYR A C 1
ATOM 1993 O O . TYR A 1 244 ? -29.305 10.448 57.885 1.00 39.75 244 TYR A O 1
#

Secondary structure (DSSP, 8-state):
-HHHHHHHHHHHHHHHHHHHHHHHHHHH-SEEEEEEEEE---TTSTTTTTT-EEEEEE-TTHHHH--EEEEETTEE-----HHHHHHHHHHHHHTHHHHHHHHHH--HHHHHT---TTSEEEEEEEEETTEEEEEETTSTTTHHHHHHHHHHHHHHHHHHHT--HHHHHHHHHHHHHHS---SHHHHHHHHHHHHHHHHSS---PPTTT--HHHHHHHHHHHHHHTS--HHHHH-TT--S----

Foldseek 3Di:
DVVVVVVVVVVVVVVVVVVVVVVVLLVPALKKKWKWKFKPDDPPDPCRLPQTWTWIAGRPVCVPPVPIWTAHSNDTFGDPDPVLVVVLVVLCVVCVVVLQVQQVVDDPVQVVPLPDDTDMWIWMWIHHRPDIGIHTLSRPVNVVVRVVSVVVNVCSRVVSRPDDPVNVVVVVVCCVVVPPPDPLVVLLVVLQVVLCVLPVDGQDADPDDGDSVQSSVLSVVCNVVVHPCSCCSRCVPPPDDDDD

Sequence (244 aa):
MNEEKVYIEKREYDFLKQQDNDFYKLKRADFAIKIYSGAVIPPTHPSYNNDRIKIEIFSFDFIKLGEYSIQIDGKEYNIKSQNLFNNIKKFVSDNLEVLIGWSKHQTNSNLNNNGYEGGKSRSIQIKYGQLVINVNGQVSDLGSLCDEFINEIKTMIINDGNKTNENFIEENINKILSTPTPPVDEEFEKYCKLYQDRFGKKAYIAEPGGTRERTIEAIKICLDKNEDLLDKLLYPNNDDNILY

Mean predicted aligned error: 17.1 Å